Protein AF-0000000079818718 (afdb_homodimer)

Organism: NCBI:txid1608957

Solvent-accessible surface area (backbone atoms only — not comparable to full-atom values): 18107 Å² total; per-residue (Å²): 115,71,62,64,77,69,50,83,64,70,24,54,66,58,68,71,60,43,53,50,34,48,35,50,28,33,55,22,49,40,50,59,55,49,58,89,52,53,71,69,45,22,43,36,58,46,71,71,47,87,60,20,48,20,7,50,45,36,39,52,27,49,49,37,40,44,51,44,44,22,33,31,70,47,40,78,69,51,81,73,62,59,76,53,60,49,88,84,39,76,55,48,44,41,60,56,20,23,74,48,60,53,69,58,42,48,43,51,28,25,51,30,50,53,53,33,50,53,53,57,70,76,53,57,56,78,42,56,46,54,32,80,83,58,82,59,55,76,78,46,33,34,15,42,50,44,50,52,52,50,50,30,32,52,42,17,18,52,32,20,40,35,30,55,41,34,17,54,61,74,59,52,71,70,130,115,72,63,64,78,70,49,81,64,70,25,53,66,58,68,69,60,42,53,50,34,48,35,49,27,34,54,21,49,39,50,58,55,48,57,90,54,54,69,69,46,22,44,37,56,45,72,71,47,86,60,20,46,20,7,51,44,36,39,53,28,50,49,38,40,45,52,43,45,22,32,31,69,47,39,77,68,51,81,74,63,59,76,52,60,48,88,83,38,77,56,49,46,41,61,54,20,24,76,48,60,52,68,57,41,47,42,51,29,26,51,31,50,52,54,34,50,53,53,56,71,75,53,56,55,77,43,57,46,54,34,79,84,58,82,60,55,76,78,46,33,35,16,42,49,44,50,53,52,49,49,30,33,52,41,16,18,51,33,21,41,35,29,56,41,34,18,55,61,73,60,52,71,74,129

Secondary structure (DSSP, 8-state):
-PPPPP-PPPSS--HHHHHHHHHHHHHHHHHHHHTT--HHHHH---TT----HHHHHHHHHHHHIIIIIIIIS-PPPPTTGGG--TTT-TTHHHHHHTTS-HHHHHHHHHHHHHHHHHHHHHS-TT-B---TT--S-GGGSPBHHHHHHHHHHHHHHHHHHHHHHHHHHH-PPP-/-PPPPP-PPPSS--HHHHHHHHHHHHHHHHHHHHTT--HHHHH---TT----HHHHHHHHHHHHIIIIIIIIS-PPPPTTGGG--TTT-TTHHHHHHTTS-HHHHHHHHHHHHHHHHHHHHHS-TT-B---TT--S-GGGSPBHHHHHHHHHHHHHHHHHHHHHHHHHHH-PPP-

Nearest PDB structures (foldseek):
  8f5v-assembly1_B  TM=7.766E-01  e=3.585E-03  Mycobacterium tuberculosis
  5cog-assembly1_A  TM=7.259E-01  e=3.092E-03  Saccharomyces cerevisiae
  2qnl-assembly1_A-2  TM=7.009E-01  e=2.577E-02  Cytophaga hutchinsonii ATCC 33406
  2nsg-assembly1_A  TM=5.504E-01  e=6.909E-02  Corynebacterium glutamicum
  8qf6-assembly1_D  TM=6.535E-01  e=7.013E-01  Escherichia coli BL21(DE3)

Sequence (350 aa):
MGLAERVDPVGATDEKTMLVQYLDHQRATVAMKARGVDAAGTAATVGASTLTLGGLVKHLTLVEHSWFEHRFVNGPEREPWASVDWDADPDWEFRTGATEDIDELLADYAAACERSNAVIAAAKLDDRLAWPGWDEAERERPSLRWVILHMIEETARHAGHADLLREAVDGAVGEMGLAERVDPVGATDEKTMLVQYLDHQRATVAMKARGVDAAGTAATVGASTLTLGGLVKHLTLVEHSWFEHRFVNGPEREPWASVDWDADPDWEFRTGATEDIDELLADYAAACERSNAVIAAAKLDDRLAWPGWDEAERERPSLRWVILHMIEETARHAGHADLLREAVDGAVGE

Foldseek 3Di:
DFQDAQDDADPDDDDLSRLLNLLSNLLNLLLVLLPPADLCLQQDDDDPDRAGSQLLLQVLLQLLCCLQQCWQVNHDDDPPVNVDPCVVPVSVSRVVRSRDDSVVSRVSSNVSSVVSVVSSVVDDQQRFTDHPPPPDDRVPGHGNVRSSVVSSVSSNVSSVVSQVSSCVRPNDHGD/DFQDAQDDADPDDDDLSRLLNLLSNLLNLLLVLLPPADLCLQQDDDDPDRAGSQLLLQVLLQLLCCLQVCWQVNHDDDPPVNVDPCVVPVSVSRVVRSRDDSVVSRVSSRVSSVVSVVSSVVDDQQRFTDHPPPPDDRVPGHGNVRSSVVSSVVSNVSSVVSQVSSCVRPNDHHD

Radius of gyration: 19.89 Å; Cα contacts (8 Å, |Δi|>4): 595; chains: 2; bounding box: 55×47×46 Å

Structure (mmCIF, N/CA/C/O backbone):
data_AF-0000000079818718-model_v1
#
loop_
_entity.id
_entity.type
_entity.pdbx_description
1 polymer 'DinB family protein'
#
loop_
_atom_site.group_PDB
_atom_site.id
_atom_site.type_symbol
_atom_site.label_atom_id
_atom_site.label_alt_id
_atom_site.label_comp_id
_atom_site.label_asym_id
_atom_site.label_entity_id
_atom_site.label_seq_id
_atom_site.pdbx_PDB_ins_code
_atom_site.Cartn_x
_atom_site.Cartn_y
_atom_site.Cartn_z
_atom_site.occupancy
_atom_site.B_iso_or_equiv
_atom_site.auth_seq_id
_atom_site.auth_comp_id
_atom_site.auth_asym_id
_atom_site.auth_atom_id
_atom_site.pdbx_PDB_model_num
ATOM 1 N N . MET A 1 1 ? -20.844 9.188 -11.078 1 43.78 1 MET A N 1
ATOM 2 C CA . MET A 1 1 ? -19.562 9.812 -11.391 1 43.78 1 MET A CA 1
ATOM 3 C C . MET A 1 1 ? -18.406 8.906 -11 1 43.78 1 MET A C 1
ATOM 5 O O . MET A 1 1 ? -18.406 8.32 -9.914 1 43.78 1 MET A O 1
ATOM 9 N N . GLY A 1 2 ? -17.766 8.297 -11.922 1 56.66 2 GLY A N 1
ATOM 10 C CA . GLY A 1 2 ? -16.656 7.367 -11.719 1 56.66 2 GLY A CA 1
ATOM 11 C C . GLY A 1 2 ? -15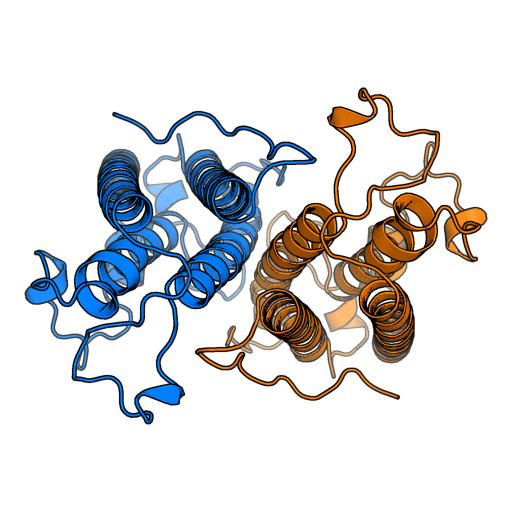.484 7.977 -10.992 1 56.66 2 GLY A C 1
ATOM 12 O O . GLY A 1 2 ? -15.5 9.164 -10.656 1 56.66 2 GLY A O 1
ATOM 13 N N . LEU A 1 3 ? -14.656 7.184 -10.273 1 70.44 3 LEU A N 1
ATOM 14 C CA . LEU A 1 3 ? -13.43 7.691 -9.664 1 70.44 3 LEU A CA 1
ATOM 15 C C . LEU A 1 3 ? -12.602 8.469 -10.68 1 70.44 3 LEU A C 1
ATOM 17 O O . LEU A 1 3 ? -12.555 8.109 -11.859 1 70.44 3 LEU A O 1
ATOM 21 N N . ALA A 1 4 ? -12.133 9.664 -10.289 1 62.31 4 ALA A N 1
ATOM 22 C CA . ALA A 1 4 ? -11.266 10.5 -11.109 1 62.31 4 ALA A CA 1
ATOM 23 C C . ALA A 1 4 ? -10.109 9.688 -11.695 1 62.31 4 ALA A C 1
ATOM 25 O O . ALA A 1 4 ? -9.766 8.625 -11.172 1 62.31 4 ALA A O 1
ATOM 26 N N . GLU A 1 5 ? -9.695 10.055 -12.867 1 75.44 5 GLU A N 1
ATOM 27 C CA . GLU A 1 5 ? -8.5 9.5 -13.5 1 75.44 5 GLU A CA 1
ATOM 28 C C . GLU A 1 5 ? -7.309 9.508 -12.539 1 75.44 5 GLU A C 1
ATOM 30 O O . GLU A 1 5 ? -7.223 10.367 -11.664 1 75.44 5 GLU A O 1
ATOM 35 N N . ARG A 1 6 ? -6.566 8.422 -12.664 1 84.12 6 ARG A N 1
ATOM 36 C CA . ARG A 1 6 ? -5.359 8.336 -11.844 1 84.12 6 ARG A CA 1
ATOM 37 C C . ARG A 1 6 ? -4.379 9.453 -12.188 1 84.12 6 ARG A C 1
ATOM 39 O O . ARG A 1 6 ? -3.977 9.594 -13.344 1 84.12 6 ARG A O 1
ATOM 46 N N . VAL A 1 7 ? -4.113 10.297 -11.242 1 82.56 7 VAL A N 1
ATOM 47 C CA . VAL A 1 7 ? -3.188 11.414 -11.367 1 82.56 7 VAL A CA 1
ATOM 48 C C . VAL A 1 7 ? -2.01 11.234 -10.414 1 82.56 7 VAL A C 1
ATOM 50 O O . VAL A 1 7 ? -2.201 10.922 -9.234 1 82.56 7 VAL A O 1
ATOM 53 N N . ASP A 1 8 ? -0.82 11.344 -10.984 1 88.81 8 ASP A N 1
ATOM 54 C CA . ASP A 1 8 ? 0.364 11.219 -10.141 1 88.81 8 ASP A CA 1
ATOM 55 C C . ASP A 1 8 ? 0.45 12.375 -9.141 1 88.81 8 ASP A C 1
ATOM 57 O O . ASP A 1 8 ? 0.182 13.523 -9.492 1 88.81 8 ASP A O 1
ATOM 61 N N . PRO A 1 9 ? 0.779 12.047 -7.879 1 91.25 9 PRO A N 1
ATOM 62 C CA . PRO A 1 9 ? 0.968 13.125 -6.914 1 91.25 9 PRO A CA 1
ATOM 63 C C . PRO A 1 9 ? 2.062 14.109 -7.328 1 91.25 9 PRO A C 1
ATOM 65 O O . PRO A 1 9 ? 3.078 13.695 -7.898 1 91.25 9 PRO A O 1
ATOM 68 N N . VAL A 1 10 ? 1.837 15.328 -7.012 1 88.25 10 VAL A N 1
ATOM 69 C CA . VAL A 1 10 ? 2.781 16.391 -7.324 1 88.25 10 VAL A CA 1
ATOM 70 C C . VAL A 1 10 ? 3.9 16.422 -6.285 1 88.25 10 VAL A C 1
ATOM 72 O O . VAL A 1 10 ? 3.646 16.25 -5.09 1 88.25 10 VAL A O 1
ATOM 75 N N . GLY A 1 11 ? 5.074 16.703 -6.676 1 89.25 11 GLY A N 1
ATOM 76 C CA . GLY A 1 11 ? 6.301 16.516 -5.914 1 89.25 11 GLY A CA 1
ATOM 77 C C . GLY A 1 11 ? 6.395 17.422 -4.699 1 89.25 11 GLY A C 1
ATOM 78 O O . GLY A 1 11 ? 7.145 17.125 -3.764 1 89.25 11 GLY A O 1
ATOM 79 N N . ALA A 1 12 ? 5.68 18.562 -4.809 1 87.5 12 ALA A N 1
ATOM 80 C CA . ALA A 1 12 ? 5.762 19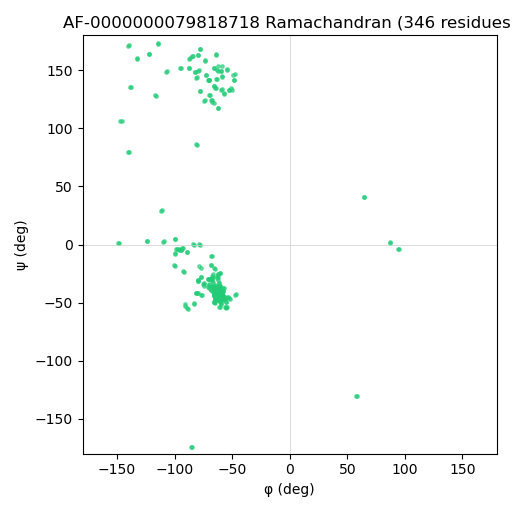.484 -3.672 1 87.5 12 ALA A CA 1
ATOM 81 C C . ALA A 1 12 ? 4.457 20.25 -3.484 1 87.5 12 ALA A C 1
ATOM 83 O O . ALA A 1 12 ? 4.07 21.047 -4.344 1 87.5 12 ALA A O 1
ATOM 84 N N . THR A 1 13 ? 3.68 19.938 -2.512 1 93.81 13 THR A N 1
ATOM 85 C CA . THR A 1 13 ? 2.477 20.625 -2.053 1 93.81 13 THR A CA 1
ATOM 86 C C . THR A 1 13 ? 2.41 20.641 -0.529 1 93.81 13 THR A C 1
ATOM 88 O O . THR A 1 13 ? 3.299 20.109 0.142 1 93.81 13 THR A O 1
ATOM 91 N N . ASP A 1 14 ? 1.476 21.375 -0.034 1 95.88 14 ASP A N 1
ATOM 92 C CA . ASP A 1 14 ? 1.292 21.312 1.413 1 95.88 14 ASP A CA 1
ATOM 93 C C . ASP A 1 14 ? 0.857 19.906 1.853 1 95.88 14 ASP A C 1
ATOM 95 O O . ASP A 1 14 ? 0.41 19.109 1.032 1 95.88 14 ASP A O 1
ATOM 99 N N . GLU A 1 15 ? 0.988 19.625 3.162 1 98 15 GLU A N 1
ATOM 100 C CA . GLU A 1 15 ? 0.788 18.281 3.693 1 98 15 GLU A CA 1
ATOM 101 C C . GLU A 1 15 ? -0.589 17.734 3.322 1 98 15 GLU A C 1
ATOM 103 O O . GLU A 1 15 ? -0.705 16.641 2.783 1 98 15 GLU A O 1
ATOM 108 N N . LYS A 1 16 ? -1.63 18.484 3.656 1 98.31 16 LYS A N 1
ATOM 109 C CA . LYS A 1 16 ? -2.984 17.984 3.451 1 98.31 16 LYS A CA 1
ATOM 110 C C . LYS A 1 16 ? -3.246 17.703 1.974 1 98.31 16 LYS A C 1
ATOM 112 O O . LYS A 1 16 ? -3.785 16.641 1.623 1 98.31 16 LYS A O 1
ATOM 117 N N . THR A 1 17 ? -2.867 18.562 1.149 1 98.06 17 THR A N 1
ATOM 118 C CA . THR A 1 17 ? -3.014 18.391 -0.291 1 98.06 17 THR A CA 1
ATOM 119 C C . THR A 1 17 ? -2.279 17.141 -0.758 1 98.06 17 THR A C 1
ATOM 121 O O . THR A 1 17 ? -2.824 16.344 -1.523 1 98.06 17 THR A O 1
ATOM 124 N N . MET A 1 18 ? -1.082 16.906 -0.323 1 97.94 18 MET A N 1
ATOM 125 C CA . MET A 1 18 ? -0.271 15.766 -0.73 1 97.94 18 MET A CA 1
ATOM 126 C C . MET A 1 18 ? -0.899 14.461 -0.26 1 97.94 18 MET A C 1
ATOM 128 O O . MET A 1 18 ? -0.954 13.484 -1.013 1 97.94 18 MET A O 1
ATOM 132 N N . LEU A 1 19 ? -1.345 14.445 0.989 1 98.75 19 LEU A N 1
ATOM 133 C CA . LEU A 1 19 ? -1.997 13.258 1.525 1 98.75 19 LEU A CA 1
ATOM 134 C C . LEU A 1 19 ? -3.201 12.867 0.676 1 98.75 19 LEU A C 1
ATOM 136 O O . LEU A 1 19 ? -3.369 11.695 0.331 1 98.75 19 LEU A O 1
ATOM 140 N N . VAL A 1 20 ?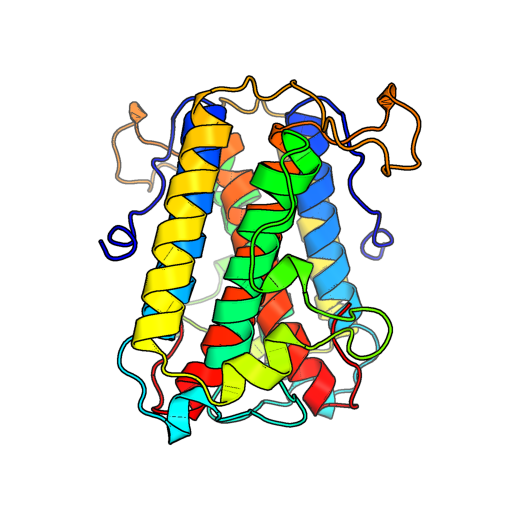 -3.984 13.844 0.351 1 98.44 20 VAL A N 1
ATOM 141 C CA . VAL A 1 20 ? -5.188 13.586 -0.432 1 98.44 20 VAL A CA 1
ATOM 142 C C . VAL A 1 20 ? -4.805 13.102 -1.83 1 98.44 20 VAL A C 1
ATOM 144 O O . VAL A 1 20 ? -5.43 12.195 -2.375 1 98.44 20 VAL A O 1
ATOM 147 N N . GLN A 1 21 ? -3.812 13.695 -2.43 1 97.81 21 GLN A N 1
ATOM 148 C CA . GLN A 1 21 ? -3.338 13.266 -3.74 1 97.81 21 GLN A CA 1
ATOM 149 C C . GLN A 1 21 ? -2.918 11.805 -3.721 1 97.81 21 GLN A C 1
ATOM 151 O O . GLN A 1 21 ? -3.26 11.039 -4.625 1 97.81 21 GLN A O 1
ATOM 156 N N . TYR A 1 22 ? -2.17 11.406 -2.74 1 98.44 22 TYR A N 1
ATOM 157 C CA . TYR A 1 22 ? -1.729 10.016 -2.633 1 98.44 22 TYR A CA 1
ATOM 158 C C . TYR A 1 22 ? -2.914 9.086 -2.418 1 98.44 22 TYR A C 1
ATOM 160 O O . TYR A 1 22 ? -2.969 7.996 -2.996 1 98.44 22 TYR A O 1
ATOM 168 N N . LEU A 1 23 ? -3.82 9.5 -1.54 1 98.69 23 LEU A N 1
ATOM 169 C CA . LEU A 1 23 ? -5.008 8.688 -1.296 1 98.69 23 LEU A CA 1
ATOM 170 C C . LEU A 1 23 ? -5.809 8.5 -2.578 1 98.69 23 LEU A C 1
ATOM 172 O O . LEU A 1 23 ? -6.152 7.371 -2.943 1 98.69 23 LEU A O 1
ATOM 176 N N . ASP A 1 24 ? -6.039 9.602 -3.287 1 98.12 24 ASP A N 1
ATOM 177 C CA . ASP A 1 24 ? -6.793 9.547 -4.535 1 98.12 24 ASP A CA 1
ATOM 178 C C . ASP A 1 24 ? -6.078 8.688 -5.574 1 98.12 24 ASP A C 1
ATOM 180 O O . ASP A 1 24 ? -6.723 7.977 -6.348 1 98.12 24 ASP A O 1
ATOM 184 N N . HIS A 1 25 ? -4.789 8.766 -5.578 1 97.88 25 HIS A N 1
ATOM 185 C CA . HIS A 1 25 ? -4.008 7.957 -6.508 1 97.88 25 HIS A CA 1
ATOM 186 C C . HIS A 1 25 ? -4.219 6.469 -6.262 1 97.88 25 HIS A C 1
ATOM 188 O O . HIS A 1 25 ? -4.398 5.695 -7.207 1 97.88 25 HIS A O 1
ATOM 194 N N . GLN A 1 26 ? -4.16 6.059 -5.02 1 98.38 26 GLN A N 1
ATOM 195 C CA . GLN A 1 26 ? -4.359 4.648 -4.699 1 98.38 26 GLN A CA 1
ATOM 196 C C . GLN A 1 26 ? -5.785 4.207 -5.02 1 98.38 26 GLN A C 1
ATOM 198 O O . GLN A 1 26 ? -5.996 3.109 -5.535 1 98.38 26 GLN A O 1
ATOM 203 N N . ARG A 1 27 ? -6.746 5.055 -4.68 1 98.69 27 ARG A N 1
ATOM 204 C CA . ARG A 1 27 ? -8.148 4.77 -4.984 1 98.69 27 ARG A CA 1
ATOM 205 C C . ARG A 1 27 ? -8.336 4.527 -6.48 1 98.69 27 ARG A C 1
ATOM 207 O O . ARG A 1 27 ? -8.977 3.549 -6.875 1 98.69 27 ARG A O 1
ATOM 214 N N . ALA A 1 28 ? -7.77 5.391 -7.254 1 98 28 ALA A N 1
ATOM 215 C CA . ALA A 1 28 ? -7.875 5.281 -8.703 1 98 28 ALA A CA 1
ATOM 216 C C . ALA A 1 28 ? -7.18 4.02 -9.211 1 98 28 ALA A C 1
ATOM 218 O O . ALA A 1 28 ? -7.629 3.402 -10.18 1 98 28 ALA A O 1
ATOM 219 N N . THR A 1 29 ? -6.082 3.668 -8.609 1 97.69 29 THR A N 1
ATOM 220 C CA . THR A 1 29 ? -5.344 2.471 -8.992 1 97.69 29 THR A CA 1
ATOM 221 C C . THR A 1 29 ? -6.199 1.222 -8.797 1 97.69 29 THR A C 1
ATOM 223 O O . THR A 1 29 ? -6.277 0.374 -9.688 1 97.69 29 THR A O 1
ATOM 226 N N . VAL A 1 30 ? -6.848 1.114 -7.688 1 98.19 30 VAL A N 1
ATOM 227 C CA . VAL A 1 30 ? -7.711 -0.03 -7.418 1 98.19 30 VAL A CA 1
ATOM 228 C C . VAL A 1 30 ? -8.836 -0.09 -8.453 1 98.19 30 VAL A C 1
ATOM 230 O O . VAL A 1 30 ? -9.117 -1.153 -9.008 1 98.19 30 VAL A O 1
ATOM 233 N N . ALA A 1 31 ? -9.438 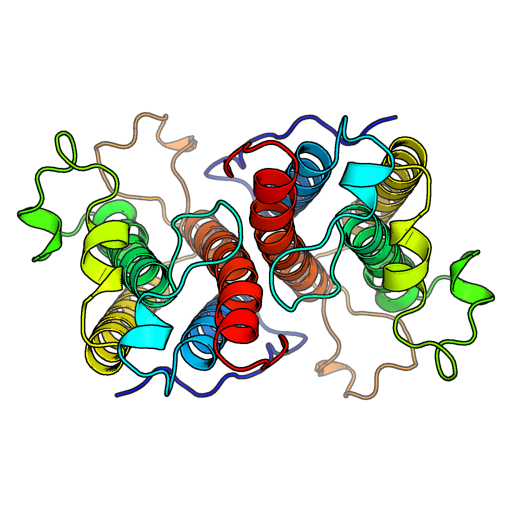1.062 -8.672 1 97.81 31 ALA A N 1
ATOM 234 C CA . ALA A 1 31 ? -10.531 1.119 -9.633 1 97.81 31 ALA A CA 1
ATOM 235 C C . ALA A 1 31 ? -10.07 0.667 -11.016 1 97.81 31 ALA A C 1
ATOM 237 O O . ALA A 1 31 ? -10.781 -0.072 -11.703 1 97.81 31 ALA A O 1
ATOM 238 N N . MET A 1 32 ? -8.914 1.115 -11.391 1 96.81 32 MET A N 1
ATOM 239 C CA . MET A 1 32 ? -8.344 0.756 -12.688 1 96.81 32 MET A CA 1
ATOM 240 C C . MET A 1 32 ? -8.172 -0.754 -12.805 1 96.81 32 MET A C 1
ATOM 242 O O . MET A 1 32 ? -8.461 -1.335 -13.852 1 96.81 32 MET A O 1
ATOM 246 N N . LYS A 1 33 ? -7.773 -1.399 -11.758 1 97.06 33 LYS A N 1
ATOM 247 C CA . LYS A 1 33 ? -7.531 -2.838 -11.773 1 97.06 33 LYS A CA 1
ATOM 248 C C . LYS A 1 33 ? -8.836 -3.619 -11.867 1 97.06 33 LYS A C 1
ATOM 250 O O . LYS A 1 33 ? -8.867 -4.719 -12.43 1 97.06 33 LYS A O 1
ATOM 255 N N . ALA A 1 34 ? -9.844 -3.08 -11.359 1 97.56 34 ALA A N 1
ATOM 256 C CA . ALA A 1 34 ? -11.109 -3.793 -11.273 1 97.56 34 ALA A CA 1
ATOM 257 C C . ALA A 1 34 ? -11.984 -3.508 -12.5 1 97.56 34 ALA A C 1
ATOM 259 O O . ALA A 1 34 ? -12.891 -4.277 -12.812 1 97.56 34 ALA A O 1
ATOM 260 N N . ARG A 1 35 ? -11.758 -2.406 -13.148 1 96.38 35 ARG A N 1
ATOM 261 C CA . ARG A 1 35 ? -12.625 -1.943 -14.234 1 96.38 35 ARG A CA 1
ATOM 262 C C . ARG A 1 35 ? -12.594 -2.908 -15.414 1 96.38 35 ARG A C 1
ATOM 264 O O . ARG A 1 35 ? -11.523 -3.4 -15.789 1 96.38 35 ARG A O 1
ATOM 271 N N . GLY A 1 36 ? -13.805 -3.227 -15.953 1 96.19 36 GLY A N 1
ATOM 272 C CA . GLY A 1 36 ? -13.914 -3.906 -17.234 1 96.19 36 GLY A CA 1
ATOM 273 C C . GLY A 1 36 ? -13.859 -5.418 -17.109 1 96.19 36 GLY A C 1
ATOM 274 O O . GLY A 1 36 ? -13.906 -6.129 -18.125 1 96.19 36 GLY A O 1
ATOM 275 N N . VAL A 1 37 ? -13.766 -5.961 -15.93 1 97.25 37 VAL A N 1
ATOM 276 C CA . VAL A 1 37 ? -13.781 -7.414 -15.789 1 97.25 37 VAL A CA 1
ATOM 277 C C . VAL A 1 37 ? -15.219 -7.918 -15.797 1 97.25 37 VAL A C 1
ATOM 279 O O . VAL A 1 37 ? -16.141 -7.207 -15.375 1 97.25 37 VAL A O 1
ATOM 282 N N . ASP A 1 38 ? -15.438 -9.156 -16.328 1 97.88 38 ASP A N 1
ATOM 283 C CA . ASP A 1 38 ? -16.766 -9.758 -16.328 1 97.88 38 ASP A CA 1
ATOM 284 C C . ASP A 1 38 ? -17.031 -10.492 -15.008 1 97.88 38 ASP A C 1
ATOM 286 O O . ASP A 1 38 ? -16.234 -10.398 -14.07 1 97.88 38 ASP A O 1
ATOM 290 N N . ALA A 1 39 ? -18.125 -11.156 -14.93 1 98.19 39 ALA A N 1
ATOM 291 C CA . ALA A 1 39 ? -18.531 -11.82 -13.695 1 98.19 39 ALA A CA 1
ATOM 292 C C . ALA A 1 39 ? -17.484 -12.852 -13.258 1 98.19 39 ALA A C 1
ATOM 294 O O . ALA A 1 39 ? -17.188 -12.977 -12.07 1 98.19 39 ALA A O 1
ATOM 295 N N . ALA A 1 40 ? -17 -13.633 -14.203 1 98.25 40 ALA A N 1
ATOM 296 C CA . ALA A 1 40 ? -15.984 -14.633 -13.898 1 98.25 40 ALA A CA 1
ATOM 297 C C . ALA A 1 40 ? -14.719 -13.977 -13.352 1 98.25 40 ALA A C 1
ATOM 299 O O . ALA A 1 40 ? -14.133 -14.453 -12.375 1 98.25 40 ALA A O 1
ATOM 300 N N . GLY A 1 41 ? -14.281 -12.875 -13.945 1 98.19 41 GLY A N 1
ATOM 301 C CA . GLY A 1 41 ? -13.117 -12.141 -13.477 1 98.19 41 GLY A CA 1
ATOM 302 C C . GLY A 1 41 ? -13.336 -11.484 -12.117 1 98.19 41 GLY A C 1
ATOM 303 O O . GLY A 1 41 ? -12.414 -11.422 -11.305 1 98.19 41 GLY A O 1
ATOM 304 N N . THR A 1 42 ? -14.539 -11.016 -11.883 1 98.5 42 THR A N 1
ATOM 305 C CA . THR A 1 42 ? -14.891 -10.406 -10.602 1 98.5 42 THR A CA 1
ATOM 306 C C . THR A 1 42 ? -14.719 -11.406 -9.461 1 98.5 42 THR A C 1
ATOM 308 O O . THR A 1 42 ? -14.25 -11.055 -8.383 1 98.5 42 THR A O 1
ATOM 311 N N . ALA A 1 43 ? -15 -12.633 -9.711 1 98.44 43 ALA A N 1
ATOM 312 C CA . ALA A 1 43 ? -15.047 -13.664 -8.688 1 98.44 43 ALA A CA 1
ATOM 313 C C . ALA A 1 43 ? -13.758 -14.484 -8.664 1 98.44 43 ALA A C 1
ATOM 315 O O . ALA A 1 43 ? -13.555 -15.312 -7.773 1 98.44 43 ALA A O 1
ATOM 316 N N . ALA A 1 44 ? -12.867 -14.281 -9.633 1 97.94 44 ALA A N 1
ATOM 317 C CA . ALA A 1 44 ? -11.672 -15.102 -9.781 1 97.94 44 ALA A CA 1
ATOM 318 C C . ALA A 1 44 ? -10.75 -14.953 -8.57 1 97.94 44 ALA A C 1
ATOM 320 O O . ALA A 1 44 ? -10.602 -13.852 -8.031 1 97.94 44 ALA A O 1
ATOM 321 N N . THR A 1 45 ? -10.094 -16.031 -8.125 1 97.75 45 THR A N 1
ATOM 322 C CA . THR A 1 45 ? -9.07 -16.047 -7.086 1 97.75 45 THR A CA 1
ATOM 323 C C . THR A 1 45 ? -7.715 -16.453 -7.664 1 97.75 45 THR A C 1
ATOM 325 O O . THR A 1 45 ? -7.617 -16.812 -8.836 1 97.75 45 THR A O 1
ATOM 328 N N . VAL A 1 46 ? -6.723 -16.359 -6.859 1 96.69 46 VAL A N 1
ATOM 329 C CA . VAL A 1 46 ? -5.387 -16.75 -7.297 1 96.69 46 VAL A CA 1
ATOM 330 C C . VAL A 1 46 ? -4.691 -17.531 -6.184 1 96.69 46 VAL A C 1
ATOM 332 O O . VAL A 1 46 ? -4.742 -17.141 -5.016 1 96.69 46 VAL A O 1
ATOM 335 N N . GLY A 1 47 ? -4.062 -18.594 -6.551 1 94.38 47 GLY A N 1
ATOM 336 C CA . GLY A 1 47 ? -3.385 -19.422 -5.57 1 94.38 47 GLY A CA 1
ATOM 337 C C . GLY A 1 47 ? -4.309 -19.938 -4.484 1 94.38 47 GLY A C 1
ATOM 338 O O . GLY A 1 47 ? -5.367 -20.5 -4.781 1 94.38 47 GLY A O 1
ATOM 339 N N . ALA A 1 48 ? -3.832 -19.734 -3.26 1 94.5 48 ALA A N 1
ATOM 340 C CA . ALA A 1 48 ? -4.574 -20.25 -2.113 1 94.5 48 ALA A CA 1
ATOM 341 C C . ALA A 1 48 ? -5.52 -19.188 -1.549 1 94.5 48 ALA A C 1
ATOM 343 O O . ALA A 1 48 ? -6.266 -19.469 -0.603 1 94.5 48 ALA A O 1
ATOM 344 N N . SER A 1 49 ? -5.473 -18.047 -2.115 1 95.75 49 SER A N 1
ATOM 345 C CA . SER A 1 49 ? -6.207 -16.922 -1.539 1 95.75 49 SER A CA 1
ATOM 346 C C . SER A 1 49 ? -7.688 -17 -1.899 1 95.75 49 SER A C 1
ATOM 348 O O . SER A 1 49 ? -8.047 -17.391 -3.008 1 95.75 49 SER A O 1
ATOM 350 N N . THR A 1 50 ? -8.516 -16.469 -1.003 1 97.06 50 THR A N 1
ATOM 351 C CA . THR A 1 50 ? -9.945 -16.359 -1.253 1 97.06 50 THR A CA 1
ATOM 352 C C . THR A 1 50 ? -10.32 -14.953 -1.701 1 97.06 50 THR A C 1
ATOM 354 O O . THR A 1 50 ? -11.5 -14.664 -1.947 1 97.06 50 THR A O 1
ATOM 357 N N . LEU A 1 51 ? -9.352 -14.125 -1.875 1 98 51 LEU A N 1
ATOM 358 C CA . LEU A 1 51 ? -9.625 -12.75 -2.279 1 98 51 LEU A CA 1
ATOM 359 C C . LEU A 1 51 ? -10.055 -12.688 -3.74 1 98 51 LEU A C 1
ATOM 361 O O . LEU A 1 51 ? -9.562 -13.453 -4.57 1 98 51 LEU A O 1
ATOM 365 N N . THR A 1 52 ? -10.953 -11.758 -4.031 1 98.75 52 THR A N 1
ATOM 366 C CA . THR A 1 52 ? -11.406 -11.453 -5.383 1 98.75 52 THR A CA 1
ATOM 367 C C . THR A 1 52 ? -11.406 -9.945 -5.629 1 98.75 52 THR A C 1
ATOM 369 O O . THR A 1 52 ? -11.375 -9.156 -4.68 1 98.75 52 THR A O 1
ATOM 372 N N . LEU A 1 53 ? -11.398 -9.594 -6.902 1 98.75 53 LEU A N 1
ATOM 373 C CA . LEU A 1 53 ? -11.469 -8.172 -7.219 1 98.75 53 LEU A CA 1
ATOM 374 C C . LEU A 1 53 ? -12.75 -7.555 -6.672 1 98.75 53 LEU A C 1
ATOM 376 O O . LEU A 1 53 ? -12.727 -6.461 -6.102 1 98.75 53 LEU A O 1
ATOM 380 N N . GLY A 1 54 ? -13.859 -8.273 -6.852 1 98.88 54 GLY A N 1
ATOM 381 C CA . GLY A 1 54 ? -15.117 -7.766 -6.332 1 98.88 54 GLY A CA 1
ATOM 382 C C . GLY A 1 54 ? -15.109 -7.574 -4.824 1 98.88 54 GLY A C 1
ATOM 383 O O . GLY A 1 54 ? -15.531 -6.535 -4.32 1 98.88 54 GLY A O 1
ATOM 384 N N . GLY A 1 55 ? -14.625 -8.594 -4.102 1 98.88 55 GLY A N 1
ATOM 385 C CA . GLY A 1 55 ? -14.508 -8.5 -2.654 1 98.88 55 GLY A CA 1
ATOM 386 C C . GLY A 1 55 ? -13.625 -7.352 -2.197 1 98.88 55 GLY A C 1
ATOM 387 O O . GLY A 1 55 ? -13.938 -6.672 -1.218 1 98.88 55 GLY A O 1
ATOM 388 N N . LEU A 1 56 ? -12.531 -7.109 -2.879 1 98.81 56 LEU A N 1
ATOM 389 C CA . LEU A 1 56 ? -11.594 -6.047 -2.521 1 98.81 56 LEU A CA 1
ATOM 390 C C . LEU A 1 56 ? -12.258 -4.68 -2.666 1 98.81 56 LEU A C 1
ATOM 392 O O . LEU A 1 56 ? -12.125 -3.826 -1.783 1 98.81 56 LEU A O 1
ATOM 396 N N . VAL A 1 57 ? -12.938 -4.461 -3.795 1 98.88 57 VAL A N 1
ATOM 397 C CA . VAL A 1 57 ? -13.578 -3.17 -4.027 1 98.88 57 VAL A CA 1
ATOM 398 C C . VAL A 1 57 ? -14.641 -2.918 -2.961 1 98.88 57 VAL A C 1
ATOM 400 O O . VAL A 1 57 ? -14.727 -1.817 -2.408 1 98.88 57 VAL A O 1
ATOM 403 N N . LYS A 1 58 ? -15.422 -3.908 -2.658 1 98.94 58 LYS A N 1
ATOM 404 C CA . LYS A 1 58 ? -16.469 -3.74 -1.649 1 98.94 58 LYS A CA 1
ATOM 405 C C . LYS A 1 58 ? -15.859 -3.486 -0.271 1 98.94 58 LYS A C 1
ATOM 407 O O . LYS A 1 58 ? -16.359 -2.658 0.491 1 98.94 58 LYS A O 1
ATOM 412 N N . HIS A 1 59 ? -14.805 -4.176 0.042 1 98.88 59 HIS A N 1
ATOM 413 C CA . HIS A 1 59 ? -14.102 -3.959 1.3 1 98.88 59 HIS A CA 1
ATOM 414 C C . HIS A 1 59 ? -13.602 -2.521 1.41 1 98.88 59 HIS A C 1
ATOM 416 O O . HIS A 1 59 ? -13.766 -1.883 2.453 1 98.88 59 HIS A O 1
ATOM 422 N N . LEU A 1 60 ? -13.008 -2.064 0.365 1 98.88 60 LEU A N 1
ATOM 423 C CA . LEU A 1 60 ? -12.469 -0.71 0.387 1 98.88 60 LEU A CA 1
ATOM 424 C C . LEU A 1 60 ? -13.594 0.32 0.471 1 98.88 60 LEU A C 1
ATOM 426 O O . LEU A 1 60 ? -13.414 1.384 1.071 1 98.88 60 LEU A O 1
ATOM 430 N N . THR A 1 61 ? -14.781 0.021 -0.129 1 98.88 61 THR A N 1
ATOM 431 C CA . THR A 1 61 ? -15.953 0.867 0.05 1 98.88 61 THR A CA 1
ATOM 432 C C . THR A 1 61 ? -16.359 0.934 1.521 1 98.88 61 THR A C 1
ATOM 434 O O . THR A 1 61 ? -16.609 2.018 2.055 1 98.88 61 THR A O 1
ATOM 437 N N . LEU A 1 62 ? -16.359 -0.233 2.133 1 98.88 62 LEU A N 1
ATOM 438 C CA . LEU A 1 62 ? -16.703 -0.328 3.549 1 98.88 62 LEU A CA 1
ATOM 439 C C . LEU A 1 62 ? -15.727 0.485 4.395 1 98.88 62 LEU A C 1
ATOM 441 O O . LEU A 1 62 ? -16.141 1.239 5.277 1 98.88 62 LEU A O 1
ATOM 445 N N . VAL A 1 63 ? -14.438 0.383 4.137 1 98.62 63 VAL A N 1
ATOM 446 C CA . VAL A 1 63 ? -13.484 0.993 5.055 1 98.62 63 VAL A CA 1
ATOM 447 C C . VAL A 1 63 ? -13.438 2.502 4.828 1 98.62 63 VAL A C 1
ATOM 449 O O . VAL A 1 63 ? -13.141 3.266 5.75 1 98.62 63 VAL A O 1
ATOM 452 N N . GLU A 1 64 ? -13.742 2.977 3.594 1 98.75 64 GLU A N 1
ATOM 453 C CA . GLU A 1 64 ? -13.977 4.41 3.426 1 98.75 64 GLU A CA 1
ATOM 454 C C . GLU A 1 64 ? -15.055 4.91 4.375 1 98.75 64 GLU A C 1
ATOM 456 O O . GLU A 1 64 ? -14.836 5.852 5.137 1 98.75 64 GLU A O 1
ATOM 461 N N . HIS A 1 65 ? -16.172 4.258 4.316 1 98.75 65 HIS A N 1
ATOM 462 C CA . HIS A 1 65 ? -17.297 4.629 5.168 1 98.75 65 HIS A CA 1
ATOM 463 C C . HIS A 1 65 ? -16.938 4.508 6.645 1 98.75 65 HIS A C 1
ATOM 465 O O . HIS A 1 65 ? -17.172 5.434 7.426 1 98.75 65 HIS A O 1
ATOM 471 N N . SER A 1 66 ? -16.375 3.43 6.988 1 98.5 66 SER A N 1
ATOM 472 C CA . SER A 1 66 ? -16.094 3.115 8.383 1 98.5 66 SER A CA 1
ATOM 473 C C . SER A 1 66 ? -15.148 4.133 9 1 98.5 66 SER A C 1
ATOM 475 O O . SER A 1 66 ? -15.438 4.703 10.055 1 98.5 66 SER A O 1
ATOM 477 N N . TRP A 1 67 ? -14.062 4.461 8.352 1 98.56 67 TRP A N 1
ATOM 478 C CA . TRP A 1 67 ? -13 5.258 8.961 1 98.56 67 TRP A CA 1
ATOM 479 C C . TRP A 1 67 ? -13.344 6.742 8.922 1 98.56 67 TRP A C 1
ATOM 481 O O . TRP A 1 67 ? -13.102 7.469 9.891 1 98.56 67 TRP A O 1
ATOM 491 N N . PHE A 1 68 ? -13.898 7.262 7.793 1 98.75 68 PHE A N 1
ATOM 492 C CA . PHE A 1 68 ? -14.109 8.695 7.664 1 98.75 68 PHE A CA 1
ATOM 493 C C . PHE A 1 68 ? -15.492 9.094 8.156 1 98.75 68 PHE A C 1
ATOM 495 O O . PHE A 1 68 ? -15.625 9.891 9.086 1 98.75 68 PHE A O 1
ATOM 502 N N . GLU A 1 69 ? -16.516 8.43 7.668 1 97.94 69 GLU A N 1
ATOM 503 C CA . GLU A 1 69 ? -17.891 8.844 7.984 1 97.94 69 GLU A CA 1
ATOM 504 C C . GLU A 1 69 ? -18.312 8.336 9.359 1 97.94 69 GLU A C 1
ATOM 506 O O . GLU A 1 69 ? -18.922 9.062 10.133 1 97.94 69 GLU A O 1
ATOM 511 N N . HIS A 1 70 ? -17.953 7.129 9.641 1 97.75 70 HIS A N 1
ATOM 512 C CA . HIS A 1 70 ? -18.469 6.531 10.867 1 97.75 70 HIS A CA 1
ATOM 513 C C . HIS A 1 70 ? -17.562 6.82 12.055 1 97.75 70 HIS A C 1
ATOM 515 O O . HIS A 1 70 ? -18 7.402 13.047 1 97.75 70 HIS A O 1
ATOM 521 N N . ARG A 1 71 ? -16.344 6.516 11.992 1 96.88 71 ARG A N 1
ATOM 522 C CA . ARG A 1 71 ? -15.453 6.602 13.148 1 96.88 71 ARG A CA 1
ATOM 523 C C . ARG A 1 71 ? -14.922 8.023 13.336 1 96.88 71 ARG A C 1
ATOM 525 O O . ARG A 1 71 ? -15.047 8.594 14.414 1 96.88 71 ARG A O 1
ATOM 532 N N . PHE A 1 72 ? -14.367 8.656 12.297 1 98.19 72 PHE A N 1
ATOM 533 C CA . PHE A 1 72 ? -13.727 9.953 12.477 1 98.19 72 PHE A CA 1
ATOM 534 C C . PHE A 1 72 ? -14.742 11.008 12.875 1 98.19 72 PHE A C 1
ATOM 536 O O . PHE A 1 72 ? -14.555 11.719 13.867 1 98.19 72 PHE A O 1
ATOM 543 N N . VAL A 1 73 ? -15.867 11.109 12.141 1 97.56 73 VAL A N 1
ATOM 544 C CA . VAL A 1 73 ? -16.781 12.211 12.438 1 97.56 73 VAL A CA 1
ATOM 545 C C . VAL A 1 73 ? -17.922 11.703 13.32 1 97.56 73 VAL A C 1
ATOM 547 O O . VAL A 1 73 ? -18.797 12.477 13.711 1 97.56 73 VAL A O 1
ATOM 550 N N . ASN A 1 74 ? -17.938 10.352 13.594 1 97.31 74 ASN A N 1
ATOM 551 C CA . ASN A 1 74 ? -18.953 9.719 14.414 1 97.31 74 ASN A CA 1
ATOM 552 C C . ASN A 1 74 ? -20.328 9.812 13.773 1 97.31 74 ASN A C 1
ATOM 554 O O . ASN A 1 74 ? -21.312 10.18 14.43 1 97.31 74 ASN A O 1
ATOM 558 N N . GLY A 1 75 ? -20.359 9.617 12.5 1 97.38 75 GLY A N 1
ATOM 559 C CA . GLY A 1 75 ? -21.625 9.57 11.789 1 97.38 75 GLY A CA 1
ATOM 560 C C . GLY A 1 75 ? -22.344 8.234 11.914 1 97.38 75 GLY A C 1
ATOM 561 O O . GLY A 1 75 ? -21.734 7.25 12.367 1 97.38 75 GLY A O 1
ATOM 562 N N . PRO A 1 76 ? -23.609 8.195 11.609 1 96.44 76 PRO A N 1
ATOM 563 C CA . PRO A 1 76 ? -24.328 6.918 11.648 1 96.44 76 PRO A CA 1
ATOM 564 C C . PRO A 1 76 ? -23.766 5.902 10.648 1 96.44 76 PRO A C 1
ATOM 566 O O . PRO A 1 76 ? -23.25 6.285 9.602 1 96.44 76 PRO A O 1
ATOM 569 N N . GLU A 1 77 ? -23.875 4.676 10.992 1 96.31 77 GLU A N 1
ATOM 570 C CA . GLU A 1 77 ? -23.531 3.621 10.039 1 96.31 77 GLU A CA 1
ATOM 571 C C . GLU A 1 77 ? -24.562 3.555 8.914 1 96.31 77 GLU A C 1
ATOM 573 O O . GLU A 1 77 ? -25.766 3.443 9.164 1 96.31 77 GLU A O 1
ATOM 578 N N . ARG A 1 78 ? -24.156 3.576 7.734 1 96.19 78 ARG A N 1
ATOM 579 C CA . ARG A 1 78 ? -25.031 3.541 6.566 1 96.19 78 ARG A CA 1
ATOM 580 C C . ARG A 1 78 ? -25.344 2.105 6.156 1 96.19 78 ARG A C 1
ATOM 582 O O . ARG A 1 78 ? -24.578 1.188 6.465 1 96.19 78 ARG A O 1
ATOM 589 N N . GLU A 1 79 ? -26.516 2.031 5.555 1 97.12 79 GLU A N 1
ATOM 590 C CA . GLU A 1 79 ? -26.781 0.766 4.871 1 97.12 79 GLU A CA 1
ATOM 591 C C . GLU A 1 79 ? -25.828 0.573 3.688 1 97.12 79 GLU A C 1
ATOM 593 O O . GLU A 1 79 ? -25.422 1.546 3.055 1 97.12 79 GLU A O 1
ATOM 598 N N . PRO A 1 80 ? -25.469 -0.671 3.258 1 97.62 80 PRO A N 1
ATOM 599 C CA . PRO A 1 80 ? -25.938 -1.938 3.824 1 97.62 80 PRO A CA 1
ATOM 600 C C . PRO A 1 80 ? -25.156 -2.363 5.059 1 97.62 80 PRO A C 1
ATOM 602 O O . PRO A 1 80 ? -25.453 -3.4 5.656 1 97.62 80 PRO A O 1
ATOM 605 N N . TRP A 1 81 ? -24.141 -1.558 5.477 1 98.25 81 TRP A N 1
ATOM 606 C CA . TRP A 1 81 ? -23.219 -1.979 6.516 1 98.25 81 TRP A CA 1
ATOM 607 C C . TRP A 1 81 ? -23.922 -2.121 7.859 1 98.25 81 TRP A C 1
ATOM 609 O O . TRP A 1 81 ? -23.656 -3.057 8.617 1 98.25 81 TRP A O 1
ATOM 619 N N . ALA A 1 82 ? -24.844 -1.246 8.141 1 97.5 82 ALA A N 1
ATOM 620 C CA . ALA A 1 82 ? -25.547 -1.166 9.422 1 97.5 82 ALA A CA 1
ATOM 621 C C . ALA A 1 82 ? -26.344 -2.436 9.688 1 97.5 82 ALA A C 1
ATOM 623 O O . ALA A 1 82 ? -26.547 -2.816 10.844 1 97.5 82 ALA A O 1
ATOM 624 N N . SER A 1 83 ? -26.75 -3.086 8.664 1 98.12 83 SER A N 1
ATOM 625 C CA . SER A 1 83 ? -27.656 -4.23 8.805 1 98.12 83 SER A CA 1
ATOM 626 C C . SER A 1 83 ? -26.875 -5.543 8.805 1 98.12 83 SER A C 1
ATOM 628 O O . SER A 1 83 ? -27.469 -6.617 8.953 1 98.12 83 SER A O 1
ATOM 630 N N . VAL A 1 84 ? -25.578 -5.523 8.602 1 98.19 84 VAL A N 1
ATOM 631 C CA . VAL A 1 84 ? -24.766 -6.73 8.562 1 98.19 84 VAL A CA 1
ATOM 632 C C . VAL A 1 84 ? -24.516 -7.23 9.984 1 98.19 84 VAL A C 1
ATOM 634 O O . VAL A 1 84 ? -24.203 -6.445 10.883 1 98.19 84 VAL A O 1
ATOM 637 N N . ASP A 1 85 ? -24.703 -8.523 10.258 1 98.19 85 ASP A N 1
ATOM 638 C CA . ASP A 1 85 ? -24.25 -9.164 11.492 1 98.19 85 ASP A CA 1
ATOM 639 C C . ASP A 1 85 ? -22.766 -9.508 11.422 1 98.19 85 ASP A C 1
ATOM 641 O O . ASP A 1 85 ? -22.406 -10.648 11.133 1 98.19 85 ASP A O 1
ATOM 645 N N . TRP A 1 86 ? -21.938 -8.633 11.742 1 96.94 86 TRP A N 1
ATOM 646 C CA . TRP A 1 86 ? -20.484 -8.734 11.562 1 96.94 86 TRP A CA 1
ATOM 647 C C . TRP A 1 86 ? -19.906 -9.812 12.469 1 96.94 86 TRP A C 1
ATOM 649 O O . TRP A 1 86 ? -18.844 -10.375 12.164 1 96.94 86 TRP A O 1
ATOM 659 N N . ASP A 1 87 ? -20.516 -10.086 13.609 1 97.19 87 ASP A N 1
ATOM 660 C CA . ASP A 1 87 ? -20.062 -11.164 14.469 1 97.19 87 ASP A CA 1
ATOM 661 C C . ASP A 1 87 ? -20.234 -12.523 13.789 1 97.19 87 ASP A C 1
ATOM 663 O O . ASP A 1 87 ? -19.359 -13.391 13.883 1 97.19 87 ASP A O 1
ATOM 667 N N . ALA A 1 88 ? -21.328 -12.633 13.117 1 97.69 88 ALA A N 1
ATOM 668 C CA . ALA A 1 88 ? -21.656 -13.898 12.453 1 97.69 88 ALA A CA 1
ATOM 669 C C . ALA A 1 88 ? -20.891 -14.031 11.141 1 97.69 88 ALA A C 1
ATOM 671 O O . ALA A 1 88 ? -20.562 -15.148 10.711 1 97.69 88 ALA A O 1
ATOM 672 N N . ASP A 1 89 ? -20.625 -12.945 10.508 1 97.31 89 ASP A N 1
ATOM 673 C CA . ASP A 1 89 ? -19.969 -12.953 9.203 1 97.31 89 ASP A CA 1
ATOM 674 C C . ASP A 1 89 ? -18.953 -11.82 9.102 1 97.31 89 ASP A C 1
ATOM 676 O O . ASP A 1 89 ? -19.156 -10.844 8.375 1 97.31 89 ASP A O 1
ATOM 680 N N . PRO A 1 90 ? -17.766 -12.008 9.688 1 96.81 90 PRO A N 1
ATOM 681 C CA . PRO A 1 90 ? -16.781 -10.922 9.742 1 96.81 90 PRO A CA 1
ATOM 682 C C . PRO A 1 90 ? -16.219 -10.562 8.375 1 96.81 90 PRO A C 1
ATOM 684 O O . PRO A 1 90 ? -15.664 -9.477 8.195 1 96.81 90 PRO A O 1
ATOM 687 N N . ASP A 1 91 ? -16.375 -11.453 7.379 1 97 91 ASP A N 1
ATOM 688 C CA . ASP A 1 91 ? -15.844 -11.203 6.043 1 97 91 ASP A CA 1
ATOM 689 C C . ASP A 1 91 ? -16.984 -10.984 5.039 1 97 91 ASP A C 1
ATOM 691 O O . ASP A 1 91 ? -16.844 -11.297 3.857 1 97 91 ASP A O 1
ATOM 695 N N . TRP A 1 92 ? -18.094 -10.477 5.52 1 98.5 92 TRP A N 1
ATOM 696 C CA . TRP A 1 92 ? -19.312 -10.352 4.738 1 98.5 92 TRP A CA 1
ATOM 697 C C . TRP A 1 92 ? -19.062 -9.602 3.438 1 98.5 92 TRP A C 1
ATOM 699 O O . TRP A 1 92 ? -19.5 -10.031 2.367 1 98.5 92 TRP A O 1
ATOM 709 N N . GLU A 1 93 ? -18.359 -8.516 3.471 1 98.5 93 GLU A N 1
ATOM 710 C CA . GLU A 1 93 ? -18.156 -7.68 2.291 1 98.5 93 GLU A CA 1
ATOM 711 C C . GLU A 1 93 ? -17.25 -8.359 1.275 1 98.5 93 GLU A C 1
ATOM 713 O O . GLU A 1 93 ? -17.438 -8.203 0.066 1 98.5 93 GLU A O 1
ATOM 718 N N . PHE A 1 94 ? -16.234 -9.07 1.765 1 98.5 94 PHE A N 1
ATOM 719 C CA . PHE A 1 94 ? -15.375 -9.828 0.852 1 98.5 94 PHE A CA 1
ATOM 720 C C . PHE A 1 94 ? -16.172 -10.914 0.142 1 98.5 94 PHE A C 1
ATOM 722 O O . PHE A 1 94 ? -16.062 -11.07 -1.076 1 98.5 94 PHE A O 1
ATOM 729 N N . ARG A 1 95 ? -16.953 -11.617 0.906 1 98.06 95 ARG A N 1
ATOM 730 C CA . ARG A 1 95 ? -17.719 -12.742 0.374 1 98.06 95 ARG A CA 1
ATOM 731 C C . ARG A 1 95 ? -18.75 -12.273 -0.633 1 98.06 95 ARG A C 1
ATOM 733 O O . ARG A 1 95 ? -18.828 -12.797 -1.747 1 98.06 95 ARG A O 1
ATOM 740 N N . THR A 1 96 ? -19.531 -11.305 -0.297 1 98.56 96 THR A N 1
ATOM 741 C CA . THR A 1 96 ? -20.641 -10.883 -1.148 1 98.56 96 THR A CA 1
ATOM 742 C C . THR A 1 96 ? -20.125 -10.109 -2.359 1 98.56 96 THR A C 1
ATOM 744 O O . THR A 1 96 ? -20.703 -10.195 -3.445 1 98.56 96 THR A O 1
ATOM 747 N N . GLY A 1 97 ? -19.047 -9.359 -2.189 1 98.75 97 GLY A N 1
ATOM 748 C CA . GLY A 1 97 ? -18.484 -8.609 -3.297 1 98.75 97 GLY A CA 1
ATOM 749 C C . GLY A 1 97 ? -18.047 -9.484 -4.453 1 98.75 97 GLY A C 1
ATOM 750 O O . GLY A 1 97 ? -18.016 -9.047 -5.602 1 98.75 97 GLY A O 1
ATOM 751 N N . ALA A 1 98 ? -17.75 -10.719 -4.164 1 98.31 98 ALA A N 1
ATOM 752 C CA . ALA A 1 98 ? -17.203 -11.648 -5.152 1 98.31 98 ALA A CA 1
ATOM 753 C C . ALA A 1 98 ? -18.234 -11.93 -6.254 1 98.31 98 ALA A C 1
ATOM 755 O O . ALA A 1 98 ? -17.859 -12.336 -7.359 1 98.31 98 ALA A O 1
ATOM 756 N N . THR A 1 99 ? -19.516 -11.688 -5.992 1 98 99 THR A N 1
ATOM 757 C CA . THR A 1 99 ? -20.516 -12.094 -6.961 1 98 99 THR A CA 1
ATOM 758 C C . THR A 1 99 ? -21.375 -10.898 -7.379 1 98 99 THR A C 1
ATOM 760 O O . THR A 1 99 ? -22.359 -11.062 -8.102 1 98 99 THR A O 1
ATOM 763 N N . GLU A 1 100 ? -21.109 -9.766 -6.918 1 98.5 100 GLU A N 1
ATOM 764 C CA . GLU A 1 100 ? -21.844 -8.562 -7.289 1 98.5 100 GLU A CA 1
ATOM 765 C C . GLU A 1 100 ? -21.297 -7.965 -8.586 1 98.5 100 GLU A C 1
ATOM 767 O O . GLU A 1 100 ? -20.219 -8.336 -9.047 1 98.5 100 GLU A O 1
ATOM 772 N N . ASP A 1 101 ? -22.125 -7.098 -9.195 1 98.25 101 ASP A N 1
ATOM 773 C CA . ASP A 1 101 ? -21.719 -6.441 -10.438 1 98.25 101 ASP A CA 1
ATOM 774 C C . ASP A 1 101 ? -20.578 -5.465 -10.195 1 98.25 101 ASP A C 1
ATOM 776 O O . ASP A 1 101 ? -20.688 -4.551 -9.375 1 98.25 101 ASP A O 1
ATOM 780 N N . ILE A 1 102 ? -19.5 -5.664 -10.914 1 98.38 102 ILE A N 1
ATOM 781 C CA . ILE A 1 102 ? -18.281 -4.922 -10.656 1 98.38 102 ILE A CA 1
ATOM 782 C C . ILE A 1 102 ? -18.5 -3.436 -10.938 1 98.38 102 ILE A C 1
ATOM 784 O O . ILE A 1 102 ? -17.938 -2.576 -10.258 1 98.38 102 ILE A O 1
ATOM 788 N N . ASP A 1 103 ? -19.312 -3.074 -11.93 1 97.88 103 ASP A N 1
ATOM 789 C CA . ASP A 1 103 ? -19.578 -1.67 -12.227 1 97.88 103 ASP A CA 1
ATOM 790 C C . ASP A 1 103 ? -20.359 -1.006 -11.102 1 97.88 103 ASP A C 1
ATOM 792 O O . ASP A 1 103 ? -20.125 0.16 -10.781 1 97.88 103 ASP A O 1
ATOM 796 N N . GLU A 1 104 ? -21.266 -1.72 -10.547 1 98.31 104 GLU A N 1
ATOM 797 C CA . GLU A 1 104 ? -22.016 -1.212 -9.398 1 98.31 104 GLU A CA 1
ATOM 798 C C . GLU A 1 104 ? -21.109 -1.033 -8.188 1 98.31 104 GLU A C 1
ATOM 800 O O . GLU A 1 104 ? -21.203 -0.036 -7.473 1 98.31 104 GLU A O 1
ATOM 805 N N . LEU A 1 105 ? -20.266 -2.023 -7.977 1 98.69 105 LEU A N 1
ATOM 806 C CA . LEU A 1 105 ? -19.297 -1.933 -6.883 1 98.69 105 LEU A CA 1
ATOM 807 C C . LEU A 1 105 ? -18.422 -0.698 -7.039 1 98.69 105 LEU A C 1
ATOM 809 O O . LEU A 1 105 ? -18.188 0.031 -6.07 1 98.69 105 LEU A O 1
ATOM 813 N N . LEU A 1 106 ? -17.984 -0.471 -8.227 1 98.69 106 LEU A N 1
ATOM 814 C CA . LEU A 1 106 ? -17.094 0.659 -8.492 1 98.69 106 LEU A CA 1
ATOM 815 C C . LEU A 1 106 ? -17.844 1.98 -8.328 1 98.69 106 LEU A C 1
ATOM 817 O O . LEU A 1 106 ? -17.266 2.969 -7.871 1 98.69 106 LEU A O 1
ATOM 821 N N . ALA A 1 107 ? -19.062 2.016 -8.703 1 98.44 107 ALA A N 1
ATOM 822 C CA . ALA A 1 107 ? -19.875 3.213 -8.5 1 98.44 107 ALA A CA 1
ATOM 823 C C . ALA A 1 107 ? -20.047 3.508 -7.008 1 98.44 107 ALA A C 1
ATOM 825 O O . ALA A 1 107 ? -19.938 4.66 -6.582 1 98.44 107 ALA A O 1
ATOM 826 N N . ASP A 1 108 ? -20.328 2.471 -6.246 1 98.5 108 ASP A N 1
ATOM 827 C CA . ASP A 1 108 ? -20.453 2.617 -4.797 1 98.5 108 ASP A CA 1
ATOM 828 C C . ASP A 1 108 ? -19.141 3.094 -4.188 1 98.5 108 ASP A C 1
ATOM 830 O O . ASP A 1 108 ? -19.125 3.922 -3.275 1 98.5 108 ASP A O 1
ATOM 834 N N . TYR A 1 109 ? -18.062 2.529 -4.656 1 98.75 109 TYR A N 1
ATOM 835 C CA . TYR A 1 109 ? -16.75 2.924 -4.184 1 98.75 109 TYR A CA 1
ATOM 836 C C . TYR A 1 109 ? -16.469 4.395 -4.477 1 98.75 109 TYR A C 1
ATOM 838 O O . TYR A 1 109 ? -16.031 5.137 -3.6 1 98.75 109 TYR A O 1
ATOM 846 N N . ALA A 1 110 ? -16.781 4.82 -5.695 1 98.56 110 ALA A N 1
ATOM 847 C CA . ALA A 1 110 ? -16.609 6.219 -6.086 1 98.56 110 ALA A CA 1
ATOM 848 C C . ALA A 1 110 ? -17.422 7.145 -5.184 1 98.56 110 ALA A C 1
ATOM 850 O O . ALA A 1 110 ? -16.922 8.188 -4.742 1 98.56 110 ALA A O 1
ATOM 851 N N . ALA A 1 111 ? -18.609 6.781 -4.918 1 98.44 111 ALA A N 1
ATOM 852 C CA . ALA A 1 111 ? -19.469 7.59 -4.062 1 98.44 111 ALA A CA 1
ATOM 853 C C . ALA A 1 111 ? -18.906 7.676 -2.645 1 98.44 111 ALA A C 1
ATOM 855 O O . ALA A 1 111 ? -18.938 8.742 -2.021 1 98.44 111 ALA A O 1
ATOM 856 N N . ALA A 1 112 ? -18.438 6.547 -2.123 1 98.44 112 ALA A N 1
ATOM 857 C CA . ALA A 1 112 ? -17.844 6.535 -0.789 1 98.44 112 ALA A CA 1
ATOM 858 C C . ALA A 1 112 ? -16.609 7.434 -0.727 1 98.44 112 ALA A C 1
ATOM 860 O O . ALA A 1 112 ? -16.422 8.172 0.242 1 98.44 112 ALA A O 1
ATOM 861 N N . CYS A 1 113 ? -15.781 7.355 -1.757 1 98.62 113 CYS A N 1
ATOM 862 C CA . CYS A 1 113 ? -14.586 8.18 -1.82 1 98.62 113 CYS A CA 1
ATOM 863 C C . CYS A 1 113 ? -14.938 9.664 -1.825 1 98.62 113 CYS A C 1
ATOM 865 O O . CYS A 1 113 ? -14.273 10.469 -1.175 1 98.62 113 CYS A O 1
ATOM 867 N N . GLU A 1 114 ? -15.961 10.008 -2.578 1 98 114 GLU A N 1
ATOM 868 C CA . GLU A 1 114 ? -16.406 11.391 -2.615 1 98 114 GLU A CA 1
ATOM 869 C C . GLU A 1 114 ? -16.844 11.867 -1.231 1 98 114 GLU A C 1
ATOM 871 O O . GLU A 1 114 ? -16.5 12.977 -0.815 1 98 114 GLU A O 1
ATOM 876 N N . ARG A 1 115 ? -17.578 11.086 -0.505 1 98.12 115 ARG A N 1
ATOM 877 C CA . ARG A 1 115 ? -18.016 11.438 0.845 1 98.12 115 ARG A CA 1
ATOM 878 C C . ARG A 1 115 ? -16.812 11.562 1.783 1 98.12 115 ARG A C 1
ATOM 880 O O . ARG A 1 115 ? -16.766 12.461 2.621 1 98.12 115 ARG A O 1
ATOM 887 N N . SER A 1 116 ? -15.898 10.609 1.66 1 98.62 116 SER A N 1
ATOM 888 C CA . SER A 1 116 ? -14.68 10.68 2.459 1 98.62 116 SER A CA 1
ATOM 889 C C . SER A 1 116 ? -13.922 11.977 2.201 1 98.62 116 SER A C 1
ATOM 891 O O . SER A 1 116 ? -13.43 12.609 3.139 1 98.62 116 SER A O 1
ATOM 893 N N . ASN A 1 117 ? -13.797 12.328 0.916 1 98.5 117 ASN A N 1
ATOM 894 C CA . ASN A 1 117 ? -13.094 13.555 0.571 1 98.5 117 ASN A CA 1
ATOM 895 C C . ASN A 1 117 ? -13.789 14.781 1.159 1 98.5 117 ASN A C 1
ATOM 897 O O . ASN A 1 117 ? -13.125 15.758 1.529 1 98.5 117 ASN A O 1
ATOM 901 N N . ALA A 1 118 ? -15.078 14.812 1.225 1 98.5 118 ALA A N 1
ATOM 902 C CA . ALA A 1 118 ? -15.812 15.906 1.858 1 98.5 118 ALA A CA 1
ATOM 903 C C . ALA A 1 118 ? -15.477 16 3.344 1 98.5 118 ALA A C 1
ATOM 905 O O . ALA A 1 118 ? -15.312 17.094 3.879 1 98.5 118 ALA A O 1
ATOM 906 N N . VAL A 1 119 ? -15.383 14.852 4.031 1 98.62 119 VAL A N 1
ATOM 907 C CA . VAL A 1 119 ? -14.992 14.812 5.438 1 98.62 119 VAL A CA 1
ATOM 908 C C . VAL A 1 119 ? -13.594 15.391 5.602 1 98.62 119 VAL A C 1
ATOM 910 O O . VAL A 1 119 ? -13.352 16.219 6.48 1 98.62 119 VAL A O 1
ATOM 913 N N . ILE A 1 120 ? -12.664 14.945 4.797 1 98.81 120 ILE A N 1
ATOM 914 C CA . ILE A 1 120 ? -11.273 15.383 4.859 1 98.81 120 ILE A CA 1
ATOM 915 C C . ILE A 1 120 ? -11.203 16.891 4.648 1 98.81 120 ILE A C 1
ATOM 917 O O . ILE A 1 120 ? -10.5 17.594 5.383 1 98.81 120 ILE A O 1
ATOM 921 N N . ALA A 1 121 ? -11.93 17.406 3.668 1 98.62 121 ALA A N 1
ATOM 922 C CA . ALA A 1 121 ? -11.906 18.828 3.33 1 98.62 121 ALA A CA 1
ATOM 923 C C . ALA A 1 121 ? -12.406 19.672 4.492 1 98.62 121 ALA A C 1
ATOM 925 O O . ALA A 1 121 ? -11.93 20.797 4.707 1 98.62 121 ALA A O 1
ATOM 926 N N . ALA A 1 122 ? -13.266 19.188 5.281 1 98.5 122 ALA A N 1
ATOM 927 C CA . ALA A 1 122 ? -13.953 19.953 6.316 1 98.5 122 ALA A CA 1
ATOM 928 C C . ALA A 1 122 ? -13.172 19.938 7.625 1 98.5 122 ALA A C 1
ATOM 930 O O . ALA A 1 122 ? -13.508 20.672 8.562 1 98.5 122 ALA A O 1
ATOM 931 N N . ALA A 1 123 ? -12.125 19.188 7.707 1 98.56 123 ALA A N 1
ATOM 932 C CA . ALA A 1 123 ? -11.438 18.984 8.984 1 98.56 123 ALA A CA 1
ATOM 933 C C . ALA A 1 123 ? -9.977 19.406 8.891 1 98.56 123 ALA A C 1
ATOM 935 O O . ALA A 1 123 ? -9.445 19.609 7.797 1 98.56 123 ALA A O 1
ATOM 936 N N . LYS A 1 124 ? -9.352 19.578 10.078 1 98.5 124 LYS A N 1
ATOM 937 C CA . LYS A 1 124 ? -7.914 19.797 10.18 1 98.5 124 LYS A CA 1
ATOM 938 C C . LYS A 1 124 ? -7.172 18.484 10.422 1 98.5 124 LYS A C 1
ATOM 940 O O . LYS A 1 124 ? -7.715 17.578 11.047 1 98.5 124 LYS A O 1
ATOM 945 N N . LEU A 1 125 ? -5.957 18.406 10 1 98.25 125 LEU A N 1
ATOM 946 C CA . LEU A 1 125 ? -5.172 17.172 10.047 1 98.25 125 LEU A CA 1
ATOM 947 C C . LEU A 1 125 ? -4.977 16.719 11.484 1 98.25 125 LEU A C 1
ATOM 949 O O . LEU A 1 125 ? -4.828 15.516 11.742 1 98.25 125 LEU A O 1
ATOM 953 N N . ASP A 1 126 ? -5.027 17.625 12.422 1 97.12 126 ASP A N 1
ATOM 954 C CA . ASP A 1 126 ? -4.77 17.266 13.812 1 97.12 126 ASP A CA 1
ATOM 955 C C . ASP A 1 126 ? -6.074 16.969 14.547 1 97.12 126 ASP A C 1
ATOM 957 O O . ASP A 1 126 ? -6.055 16.594 15.727 1 97.12 126 ASP A O 1
ATOM 961 N N . ASP A 1 127 ? -7.176 17.172 13.859 1 97.19 127 ASP A N 1
ATOM 962 C CA . ASP A 1 127 ? -8.438 16.812 14.492 1 97.19 127 ASP A CA 1
ATOM 963 C C . ASP A 1 127 ? -8.469 15.32 14.852 1 97.19 127 ASP A C 1
ATOM 965 O O . ASP A 1 127 ? -7.922 14.492 14.125 1 97.19 127 ASP A O 1
ATOM 969 N N . ARG A 1 128 ? -9.195 14.977 15.93 1 96.44 128 ARG A N 1
ATOM 970 C CA . ARG A 1 128 ? -9.156 13.617 16.469 1 96.44 128 ARG A CA 1
ATOM 971 C C . ARG A 1 128 ? -10.453 12.875 16.156 1 96.44 128 ARG A C 1
ATOM 973 O O . ARG A 1 128 ? -11.523 13.477 16.078 1 96.44 128 ARG A O 1
ATOM 980 N N . LEU A 1 129 ? -10.234 11.555 16 1 96.69 129 LEU A N 1
ATOM 981 C CA . LEU A 1 129 ? -11.352 10.633 15.789 1 96.69 129 LEU A CA 1
ATOM 982 C C . LEU A 1 129 ? -12.414 10.812 16.875 1 96.69 129 LEU A C 1
ATOM 984 O O . LEU A 1 129 ? -12.109 10.812 18.062 1 96.69 129 LEU A O 1
ATOM 988 N N . ALA A 1 130 ? -13.648 10.906 16.531 1 95.38 130 ALA A N 1
ATOM 989 C CA . ALA A 1 130 ? -14.727 11.297 17.422 1 95.38 130 ALA A CA 1
ATOM 990 C C . ALA A 1 130 ? -15.5 10.078 17.922 1 95.38 130 ALA A C 1
ATOM 992 O O . ALA A 1 130 ? -16.25 10.172 18.906 1 95.38 130 ALA A O 1
ATOM 993 N N . TRP A 1 131 ? -15.383 8.953 17.266 1 94.62 131 TRP A N 1
ATOM 994 C CA . TRP A 1 131 ? -16.141 7.75 17.609 1 94.62 131 TRP A CA 1
ATOM 995 C C . TRP A 1 131 ? -15.883 7.344 19.062 1 94.62 131 TRP A C 1
ATOM 997 O O . TRP A 1 131 ? -14.734 7.152 19.469 1 94.62 131 TRP A O 1
ATOM 1007 N N . PRO A 1 132 ? -16.891 7.113 19.812 1 91.69 132 PRO A N 1
ATOM 1008 C CA . PRO A 1 132 ? -16.75 6.887 21.25 1 91.69 132 PRO A CA 1
ATOM 1009 C C . PRO A 1 132 ? -16.234 5.484 21.578 1 91.69 132 PRO A C 1
ATOM 1011 O O . PRO A 1 132 ? -15.789 5.23 22.703 1 91.69 132 PRO A O 1
ATOM 1014 N N . GLY A 1 133 ? -16.375 4.566 20.656 1 88.5 133 GLY A N 1
ATOM 1015 C CA . GLY A 1 133 ? -15.977 3.193 20.922 1 88.5 133 GLY A CA 1
ATOM 1016 C C . GLY A 1 133 ? -14.477 2.979 20.844 1 88.5 133 GLY A C 1
ATOM 1017 O O . GLY A 1 133 ? -14 1.855 21.016 1 88.5 133 GLY A O 1
ATOM 1018 N N . TRP A 1 134 ? -13.75 4.043 20.547 1 86.31 134 TRP A N 1
ATOM 1019 C CA . TRP A 1 134 ? -12.297 3.91 20.531 1 86.31 134 TRP A CA 1
ATOM 1020 C C . TRP A 1 134 ? -11.75 3.828 21.953 1 86.31 134 TRP A C 1
ATOM 1022 O O . TRP A 1 134 ? -12.023 4.699 22.781 1 86.31 134 TRP A O 1
ATOM 1032 N N . ASP A 1 135 ? -11.047 2.83 22.281 1 77 135 ASP A N 1
ATOM 1033 C CA . ASP A 1 135 ? -10.703 2.439 23.641 1 77 135 ASP A CA 1
ATOM 1034 C C . ASP A 1 135 ? -9.555 3.285 24.188 1 77 135 ASP A C 1
ATOM 1036 O O . ASP A 1 135 ? -9.453 3.512 25.391 1 77 135 ASP A O 1
ATOM 1040 N N . GLU A 1 136 ? -8.727 3.705 23.391 1 69.31 136 GLU A N 1
ATOM 1041 C CA . GLU A 1 136 ? -7.527 4.375 23.891 1 69.31 136 GLU A CA 1
ATOM 1042 C C . GLU A 1 136 ? -7.855 5.77 24.406 1 69.31 136 GLU A C 1
ATOM 1044 O O . GLU A 1 136 ? -8.922 6.32 24.109 1 69.31 136 GLU A O 1
ATOM 1049 N N . ALA A 1 137 ? -6.883 6.172 25.281 1 72.81 137 ALA A N 1
ATOM 1050 C CA . ALA A 1 137 ? -6.984 7.523 25.828 1 72.81 137 ALA A CA 1
ATOM 1051 C C . ALA A 1 137 ? -7.078 8.562 24.719 1 72.81 137 ALA A C 1
ATOM 1053 O O . ALA A 1 137 ? -6.648 8.312 23.594 1 72.81 137 ALA A O 1
ATOM 1054 N N . GLU A 1 138 ? -7.754 9.586 25.109 1 70.12 138 GLU A N 1
ATOM 1055 C CA . GLU A 1 138 ? -8.008 10.656 24.156 1 70.12 138 GLU A CA 1
ATOM 1056 C C . GLU A 1 138 ? -6.734 11.031 23.391 1 70.12 138 GLU A C 1
ATOM 1058 O O . GLU A 1 138 ? -6.762 11.211 22.172 1 70.12 138 GLU A O 1
ATOM 1063 N N . ARG A 1 139 ? -5.676 11.102 24.156 1 70.31 139 ARG A N 1
ATOM 1064 C CA . ARG A 1 139 ? -4.41 11.555 23.578 1 70.31 139 ARG A CA 1
ATOM 1065 C C . ARG A 1 139 ? -3.869 10.531 22.594 1 70.31 139 ARG A C 1
ATOM 1067 O O . ARG A 1 139 ? -3.012 10.859 21.766 1 70.31 139 ARG A O 1
ATOM 1074 N N . GLU A 1 140 ? -4.488 9.477 22.625 1 84.56 140 GLU A N 1
ATOM 1075 C CA . GLU A 1 140 ? -3.984 8.391 21.797 1 84.56 140 GLU A CA 1
ATOM 1076 C C . GLU A 1 140 ? -4.922 8.109 20.625 1 84.56 140 GLU A C 1
ATOM 1078 O O . GLU A 1 140 ? -4.613 7.293 19.75 1 84.56 140 GLU A O 1
ATOM 1083 N N . ARG A 1 141 ? -5.984 8.953 20.594 1 92.06 141 ARG A N 1
ATOM 1084 C CA . ARG A 1 141 ? -6.938 8.758 19.516 1 92.06 141 ARG A CA 1
ATOM 1085 C C . ARG A 1 141 ? -6.332 9.164 18.172 1 92.06 141 ARG A C 1
ATOM 1087 O O . ARG A 1 141 ? -5.621 10.164 18.078 1 92.06 141 ARG A O 1
ATOM 1094 N N . PRO A 1 142 ? -6.637 8.422 17.156 1 96 142 PRO A N 1
ATOM 1095 C CA . PRO A 1 142 ? -6.094 8.75 15.836 1 96 142 PRO A CA 1
ATOM 1096 C C . PRO A 1 142 ? -6.492 10.148 15.359 1 96 142 PRO A C 1
ATOM 1098 O O . PRO A 1 142 ? -7.633 10.57 15.57 1 96 142 PRO A O 1
ATOM 1101 N N . SER A 1 143 ? -5.59 10.906 14.875 1 97.38 143 SER A N 1
ATOM 1102 C CA . SER A 1 143 ? -5.875 12.156 14.188 1 97.38 143 SER A CA 1
ATOM 1103 C C . SER A 1 143 ? -6.359 11.914 12.758 1 97.38 143 SER A C 1
ATOM 1105 O O . SER A 1 143 ? -6.289 10.781 12.266 1 97.38 143 SER A O 1
ATOM 1107 N N . LEU A 1 144 ? -6.867 12.938 12.109 1 98.38 144 LEU A N 1
ATOM 1108 C CA . LEU A 1 144 ? -7.203 12.812 10.695 1 98.38 144 LEU A CA 1
ATOM 1109 C C . LEU A 1 144 ? -5.977 12.422 9.875 1 98.38 144 LEU A C 1
ATOM 1111 O O . LEU A 1 144 ? -6.078 11.625 8.938 1 98.38 144 LEU A O 1
ATOM 1115 N N . ARG A 1 145 ? -4.773 13.008 10.195 1 98.56 145 ARG A N 1
ATOM 1116 C CA . ARG A 1 145 ? -3.523 12.633 9.547 1 98.56 145 ARG A CA 1
ATOM 1117 C C . ARG A 1 145 ? -3.309 11.125 9.609 1 98.56 145 ARG A C 1
ATOM 1119 O O . ARG A 1 145 ? -3.01 10.492 8.594 1 98.56 145 ARG A O 1
ATOM 1126 N N . TRP A 1 146 ? -3.518 10.586 10.734 1 98.25 146 TRP A N 1
ATOM 1127 C CA . TRP A 1 146 ? -3.355 9.156 10.969 1 98.25 146 TRP A CA 1
ATOM 1128 C C . TRP A 1 146 ? -4.328 8.352 10.109 1 98.25 146 TRP A C 1
ATOM 1130 O O . TRP A 1 146 ? -3.938 7.379 9.461 1 98.25 146 TRP A O 1
ATOM 1140 N N . VAL A 1 147 ? -5.527 8.789 10.125 1 98.62 147 VAL A N 1
ATOM 1141 C CA . VAL A 1 147 ? -6.566 8.078 9.391 1 98.62 147 VAL A CA 1
ATOM 1142 C C . VAL A 1 147 ? -6.234 8.078 7.898 1 98.62 147 VAL A C 1
ATOM 1144 O O . VAL A 1 147 ? -6.348 7.051 7.227 1 98.62 147 VAL A O 1
ATOM 1147 N N . ILE A 1 148 ? -5.871 9.25 7.355 1 98.88 148 ILE A N 1
ATOM 1148 C CA . ILE A 1 148 ? -5.57 9.344 5.934 1 98.88 148 ILE A CA 1
ATOM 1149 C C . ILE A 1 148 ? -4.375 8.445 5.602 1 98.88 148 ILE A C 1
ATOM 1151 O O . ILE A 1 148 ? -4.395 7.719 4.605 1 98.88 148 ILE A O 1
ATOM 1155 N N . LEU A 1 149 ? -3.34 8.453 6.414 1 98.81 149 LEU A N 1
ATOM 1156 C CA . LEU A 1 149 ? -2.172 7.613 6.188 1 98.81 149 LEU A CA 1
ATOM 1157 C C . LEU A 1 149 ? -2.547 6.137 6.242 1 98.81 149 LEU A C 1
ATOM 1159 O O . LEU A 1 149 ? -2.08 5.34 5.422 1 98.81 149 LEU A O 1
ATOM 1163 N N . HIS A 1 150 ? -3.389 5.789 7.18 1 98.62 150 HIS A N 1
ATOM 1164 C CA . HIS A 1 150 ? -3.879 4.418 7.273 1 98.62 150 HIS A CA 1
ATOM 1165 C C . HIS A 1 150 ? -4.605 4.008 5.996 1 98.62 150 HIS A C 1
ATOM 1167 O O . HIS A 1 150 ? -4.379 2.914 5.473 1 98.62 150 HIS A O 1
ATOM 1173 N N . MET A 1 151 ? -5.398 4.91 5.523 1 98.88 151 MET A N 1
ATOM 1174 C CA . MET A 1 151 ? -6.168 4.598 4.32 1 98.88 151 MET A CA 1
ATOM 1175 C C . MET A 1 151 ? -5.258 4.523 3.1 1 98.88 151 MET A C 1
ATOM 1177 O O . MET A 1 151 ? -5.504 3.734 2.186 1 98.88 151 MET A O 1
ATOM 1181 N N . ILE A 1 152 ? -4.195 5.355 3.041 1 98.88 152 ILE A N 1
ATOM 1182 C CA . ILE A 1 152 ? -3.234 5.281 1.948 1 98.88 152 ILE A CA 1
ATOM 1183 C C . ILE A 1 152 ? -2.574 3.904 1.932 1 98.88 152 ILE A C 1
ATOM 1185 O O . ILE A 1 152 ? -2.592 3.213 0.911 1 98.88 152 ILE A O 1
ATOM 1189 N N . GLU A 1 153 ? -1.999 3.475 3.082 1 98.69 153 GLU A N 1
ATOM 1190 C CA . GLU A 1 153 ? -1.289 2.199 3.092 1 98.69 153 GLU A CA 1
ATOM 1191 C C . GLU A 1 153 ? -2.252 1.029 2.912 1 98.69 153 GLU A C 1
ATOM 1193 O O . GLU A 1 153 ? -1.924 0.044 2.25 1 98.69 153 GLU A O 1
ATOM 1198 N N . GLU A 1 154 ? -3.439 1.076 3.516 1 98.62 154 GLU A N 1
ATOM 1199 C CA . GLU A 1 154 ? -4.434 0.019 3.357 1 98.62 154 GLU A CA 1
ATOM 1200 C C . GLU A 1 154 ? -4.836 -0.147 1.895 1 98.62 154 GLU A C 1
ATOM 1202 O O . GLU A 1 154 ? -4.852 -1.264 1.373 1 98.62 154 GLU A O 1
ATOM 1207 N N . THR A 1 155 ? -5.191 0.97 1.271 1 98.81 155 THR A N 1
ATOM 1208 C CA . THR A 1 155 ? -5.625 0.921 -0.122 1 98.81 155 THR A CA 1
ATOM 1209 C C . THR A 1 155 ? -4.48 0.471 -1.026 1 98.81 155 THR A C 1
ATOM 1211 O O . THR A 1 155 ? -4.688 -0.308 -1.959 1 98.81 155 THR A O 1
ATOM 1214 N N . ALA A 1 156 ? -3.266 0.907 -0.761 1 98.75 156 ALA A N 1
ATOM 1215 C CA . ALA A 1 156 ? -2.1 0.469 -1.523 1 98.75 156 ALA A CA 1
ATOM 1216 C C . ALA A 1 156 ? -1.888 -1.036 -1.384 1 98.75 156 ALA A C 1
ATOM 1218 O O . ALA A 1 156 ? -1.582 -1.72 -2.363 1 98.75 156 ALA A O 1
ATOM 1219 N N . ARG A 1 157 ? -2.01 -1.533 -0.162 1 98.75 157 ARG A N 1
ATOM 1220 C CA . ARG A 1 157 ? -1.865 -2.965 0.078 1 98.75 157 ARG A CA 1
ATOM 1221 C C . ARG A 1 157 ? -2.879 -3.762 -0.737 1 98.75 157 ARG A C 1
ATOM 1223 O O . ARG A 1 157 ? -2.52 -4.734 -1.404 1 98.75 157 ARG A O 1
ATOM 1230 N N . HIS A 1 158 ? -4.07 -3.344 -0.716 1 98.75 158 HIS A N 1
ATOM 1231 C CA . HIS A 1 158 ? -5.117 -4.035 -1.458 1 98.75 158 HIS A CA 1
ATOM 1232 C C . HIS A 1 158 ? -4.945 -3.848 -2.961 1 98.75 158 HIS A C 1
ATOM 1234 O O . HIS A 1 158 ? -5.305 -4.727 -3.746 1 98.75 158 HIS A O 1
ATOM 1240 N N . ALA A 1 159 ? -4.367 -2.699 -3.367 1 98.69 159 ALA A N 1
ATOM 1241 C CA . ALA A 1 159 ? -3.988 -2.555 -4.77 1 98.69 159 ALA A CA 1
ATOM 1242 C C . ALA A 1 159 ? -2.963 -3.611 -5.176 1 98.69 159 ALA A C 1
ATOM 1244 O O . ALA A 1 159 ? -2.986 -4.109 -6.301 1 98.69 159 ALA A O 1
ATOM 1245 N N . GLY A 1 160 ? -2.037 -3.938 -4.297 1 98.5 160 GLY A N 1
ATOM 1246 C CA . GLY A 1 160 ? -1.103 -5.023 -4.539 1 98.5 160 GLY A CA 1
ATOM 1247 C C . GLY A 1 160 ? -1.786 -6.363 -4.754 1 98.5 160 GLY A C 1
ATOM 1248 O O . GLY A 1 160 ? -1.417 -7.117 -5.656 1 98.5 160 GLY A O 1
ATOM 1249 N N . HIS A 1 161 ? -2.764 -6.641 -3.945 1 98.62 161 HIS A N 1
ATOM 1250 C CA . HIS A 1 161 ? -3.568 -7.84 -4.168 1 98.62 161 HIS A CA 1
ATOM 1251 C C . HIS A 1 161 ? -4.227 -7.812 -5.543 1 98.62 161 HIS A C 1
ATOM 1253 O O . HIS A 1 161 ? -4.184 -8.797 -6.277 1 98.62 161 HIS A O 1
ATOM 1259 N N . ALA A 1 162 ? -4.789 -6.672 -5.809 1 98.62 162 ALA A N 1
ATOM 1260 C CA . ALA A 1 162 ? -5.547 -6.516 -7.047 1 98.62 162 ALA A CA 1
ATOM 1261 C C . ALA A 1 162 ? -4.652 -6.73 -8.266 1 98.62 162 ALA A C 1
ATOM 1263 O O . ALA A 1 162 ? -5.102 -7.246 -9.289 1 98.62 162 ALA A O 1
ATOM 1264 N N . ASP A 1 163 ? -3.396 -6.344 -8.148 1 98.31 163 ASP A N 1
ATOM 1265 C CA . ASP A 1 163 ? -2.451 -6.57 -9.242 1 98.31 163 ASP A CA 1
ATOM 1266 C C . ASP A 1 163 ? -2.408 -8.047 -9.633 1 98.31 163 ASP A C 1
ATOM 1268 O O . ASP A 1 163 ? -2.531 -8.383 -10.812 1 98.31 163 ASP A O 1
ATOM 1272 N N . LEU A 1 164 ? -2.266 -8.852 -8.68 1 97.94 164 LEU A N 1
ATOM 1273 C CA . LEU A 1 164 ? -2.082 -10.273 -8.961 1 97.94 164 LEU A CA 1
ATOM 1274 C C . LEU A 1 164 ? -3.398 -10.922 -9.375 1 97.94 164 LEU A C 1
ATOM 1276 O O . LEU A 1 164 ? -3.416 -11.805 -10.234 1 97.94 164 LEU A O 1
ATOM 1280 N N . LEU A 1 165 ? -4.469 -10.477 -8.82 1 98.19 165 LEU A N 1
ATOM 1281 C CA . LEU A 1 165 ? -5.781 -10.984 -9.195 1 98.19 165 LEU A CA 1
ATOM 1282 C C . LEU A 1 165 ? -6.102 -10.633 -10.648 1 98.19 165 LEU A C 1
ATOM 1284 O O . LEU A 1 165 ? -6.543 -11.484 -11.414 1 98.19 165 LEU A O 1
ATOM 1288 N N . ARG A 1 166 ? -5.848 -9.375 -10.984 1 98 1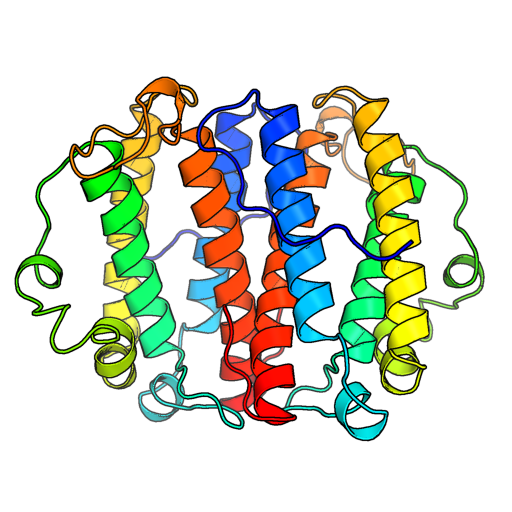66 ARG A N 1
ATOM 1289 C CA . ARG A 1 166 ? -6.137 -8.914 -12.344 1 98 166 ARG A CA 1
ATOM 1290 C C . ARG A 1 166 ? -5.281 -9.648 -13.367 1 98 166 ARG A C 1
ATOM 1292 O O . ARG A 1 166 ? -5.77 -10.047 -14.422 1 98 166 ARG A O 1
ATOM 1299 N N . GLU A 1 167 ? -4.008 -9.766 -12.992 1 96.94 167 GLU A N 1
ATOM 1300 C CA . GLU A 1 167 ? -3.105 -10.5 -13.875 1 96.94 167 GLU A CA 1
ATOM 1301 C C . GLU A 1 167 ? -3.605 -11.922 -14.109 1 96.94 167 GLU A C 1
ATOM 1303 O O . GLU A 1 167 ? -3.496 -12.453 -15.219 1 96.94 167 GLU A O 1
ATOM 1308 N N . ALA A 1 168 ? -4.156 -12.539 -13.148 1 94.38 168 ALA A N 1
ATOM 1309 C CA . ALA A 1 168 ? -4.68 -13.891 -13.266 1 94.38 168 ALA A CA 1
ATOM 1310 C C . ALA A 1 168 ? -5.902 -13.938 -14.18 1 94.38 168 ALA A C 1
ATOM 1312 O O . ALA A 1 168 ? -6.172 -14.953 -14.82 1 94.38 168 ALA A O 1
ATOM 1313 N N . VAL A 1 169 ? -6.617 -12.906 -14.227 1 94.5 169 VAL A N 1
ATOM 1314 C CA . VAL A 1 169 ? -7.852 -12.836 -15 1 94.5 169 VAL A CA 1
ATOM 1315 C C . VAL A 1 169 ? -7.523 -12.68 -16.484 1 94.5 169 VAL A C 1
ATOM 1317 O O . VAL A 1 169 ? -8.109 -13.359 -17.328 1 94.5 169 VAL A O 1
ATOM 1320 N N . ASP A 1 170 ? -6.547 -11.812 -16.781 1 94.25 170 ASP A N 1
ATOM 1321 C CA . ASP A 1 170 ? -6.398 -11.531 -18.203 1 94.25 170 ASP A CA 1
ATOM 1322 C C . ASP A 1 170 ? -4.945 -11.227 -18.562 1 94.25 170 ASP A C 1
ATOM 1324 O O . ASP A 1 170 ? -4.641 -10.852 -19.688 1 94.25 170 ASP A O 1
ATOM 1328 N N . GLY A 1 171 ? -4.082 -11.281 -17.609 1 90.62 171 GLY A N 1
ATOM 1329 C CA . GLY A 1 171 ? -2.662 -11.141 -17.875 1 90.62 171 GLY A CA 1
ATOM 1330 C C . GLY A 1 171 ? -2.16 -9.719 -17.719 1 90.62 171 GLY A C 1
ATOM 1331 O O . GLY A 1 171 ? -0.959 -9.461 -17.828 1 90.62 171 GLY A O 1
ATOM 1332 N N . ALA A 1 172 ? -3.1 -8.828 -17.453 1 88.44 172 ALA A N 1
ATOM 1333 C CA . ALA A 1 172 ? -2.689 -7.43 -17.312 1 88.44 172 ALA A CA 1
ATOM 1334 C C . ALA A 1 172 ? -1.803 -7.23 -16.094 1 88.44 172 ALA A C 1
ATOM 1336 O O . ALA A 1 172 ? -2.232 -7.477 -14.961 1 88.44 172 ALA A O 1
ATOM 1337 N N . VAL A 1 173 ? -0.579 -6.723 -16.266 1 85.12 173 VAL A N 1
ATOM 1338 C CA . VAL A 1 173 ? 0.403 -6.582 -15.203 1 85.12 173 VAL A CA 1
ATOM 1339 C C . VAL A 1 173 ? 0.199 -5.25 -14.484 1 85.12 173 VAL A C 1
ATOM 1341 O O . VAL A 1 173 ? -0.382 -4.316 -15.047 1 85.12 173 VAL A O 1
ATOM 1344 N N . GLY A 1 174 ? 0.714 -5.176 -13.312 1 77.5 174 GLY A N 1
ATOM 1345 C CA . GLY A 1 174 ? 0.514 -4 -12.477 1 77.5 174 GLY A CA 1
ATOM 1346 C C . GLY A 1 174 ? 1.265 -2.781 -12.977 1 77.5 174 GLY A C 1
ATOM 1347 O O . GLY A 1 174 ? 2.336 -2.908 -13.578 1 77.5 174 GLY A O 1
ATOM 1348 N N . GLU A 1 175 ? 0.707 -1.58 -12.914 1 71.62 175 GLU A N 1
ATOM 1349 C CA . GLU A 1 175 ? 1.348 -0.298 -13.188 1 71.62 175 GLU A CA 1
ATOM 1350 C C . GLU A 1 175 ? 1.843 0.363 -11.906 1 71.62 175 GLU A C 1
ATOM 1352 O O . GLU A 1 175 ? 1.318 0.098 -10.82 1 71.62 175 GLU A O 1
ATOM 1357 N N . MET B 1 1 ? 21.625 -6.715 12.18 1 44.31 1 MET B N 1
ATOM 1358 C CA . MET B 1 1 ? 20.484 -6.227 12.969 1 44.31 1 MET B CA 1
ATOM 1359 C C . MET B 1 1 ? 19.203 -6.281 12.156 1 44.31 1 MET B C 1
ATOM 1361 O O . MET B 1 1 ? 19.172 -5.902 10.984 1 44.31 1 MET B O 1
ATOM 1365 N N . GLY B 1 2 ? 18.359 -7.184 12.453 1 56.59 2 GLY B N 1
ATOM 1366 C CA . GLY B 1 2 ? 17.109 -7.426 11.75 1 56.59 2 GLY B CA 1
ATOM 1367 C C . GLY B 1 2 ? 16.156 -6.246 11.805 1 56.59 2 GLY B C 1
ATOM 1368 O O . GLY B 1 2 ? 16.438 -5.238 12.453 1 56.59 2 GLY B O 1
ATOM 1369 N N . LEU B 1 3 ? 15.234 -6.062 10.82 1 69.94 3 LEU B N 1
ATOM 1370 C CA . LEU B 1 3 ? 14.211 -5.027 10.891 1 69.94 3 LEU B CA 1
ATOM 1371 C C . LEU B 1 3 ? 13.461 -5.09 12.219 1 69.94 3 LEU B C 1
ATOM 1373 O O . LEU B 1 3 ? 13.258 -6.172 12.773 1 69.94 3 LEU B O 1
ATOM 1377 N N . ALA B 1 4 ? 13.258 -3.928 12.844 1 62.19 4 ALA B N 1
ATOM 1378 C CA . ALA B 1 4 ? 12.5 -3.801 14.094 1 62.19 4 ALA B CA 1
ATOM 1379 C C . ALA B 1 4 ? 11.156 -4.52 13.992 1 62.19 4 ALA B C 1
ATOM 1381 O O . ALA B 1 4 ? 10.656 -4.762 12.898 1 62.19 4 ALA B O 1
ATOM 1382 N N . GLU B 1 5 ? 10.75 -5.059 15.102 1 75.31 5 GLU B N 1
ATOM 1383 C CA . GLU B 1 5 ? 9.414 -5.641 15.234 1 75.31 5 GLU B CA 1
ATOM 1384 C C . GLU B 1 5 ? 8.344 -4.688 14.711 1 75.31 5 GLU B C 1
ATOM 1386 O O . GLU B 1 5 ? 8.516 -3.467 14.766 1 75.31 5 GLU B O 1
ATOM 1391 N N . ARG B 1 6 ? 7.387 -5.328 14.078 1 83.94 6 ARG B N 1
ATOM 1392 C CA . ARG B 1 6 ? 6.27 -4.535 13.578 1 83.94 6 ARG B CA 1
ATOM 1393 C C . ARG B 1 6 ? 5.516 -3.867 14.719 1 83.94 6 ARG B C 1
ATOM 1395 O O . ARG B 1 6 ? 5.043 -4.543 15.641 1 83.94 6 ARG B O 1
ATOM 1402 N N . VAL B 1 7 ? 5.516 -2.562 14.727 1 82.5 7 VAL B N 1
ATOM 1403 C CA . VAL B 1 7 ? 4.836 -1.748 15.727 1 82.5 7 VAL B CA 1
ATOM 1404 C C . VAL B 1 7 ? 3.744 -0.914 15.062 1 82.5 7 VAL B C 1
ATOM 1406 O O . VAL B 1 7 ? 3.979 -0.278 14.031 1 82.5 7 VAL B O 1
ATOM 1409 N N . ASP B 1 8 ? 2.555 -1.016 15.648 1 88.81 8 ASP B N 1
ATOM 1410 C CA . ASP B 1 8 ? 1.456 -0.222 15.102 1 88.81 8 ASP B CA 1
ATOM 1411 C C . ASP B 1 8 ? 1.709 1.271 15.297 1 88.81 8 ASP B C 1
ATOM 1413 O O . ASP B 1 8 ? 2.18 1.695 16.344 1 88.81 8 ASP B O 1
ATOM 1417 N N . PRO B 1 9 ? 1.44 2.059 14.242 1 91.5 9 PRO B N 1
ATOM 1418 C CA . PRO B 1 9 ? 1.574 3.506 14.414 1 91.5 9 PRO B CA 1
ATOM 1419 C C . PRO B 1 9 ? 0.671 4.055 15.516 1 91.5 9 PRO B C 1
ATOM 1421 O O . PRO B 1 9 ? -0.455 3.584 15.688 1 91.5 9 PRO B O 1
ATOM 1424 N N . VAL B 1 10 ? 1.172 5.035 16.188 1 88.19 10 VAL B N 1
ATOM 1425 C CA . VAL B 1 10 ? 0.444 5.691 17.266 1 88.19 10 VAL B CA 1
ATOM 1426 C C . VAL B 1 10 ? -0.542 6.703 16.688 1 88.19 10 VAL B C 1
ATOM 1428 O O . VAL B 1 10 ? -0.216 7.426 15.742 1 88.19 10 VAL B O 1
ATOM 1431 N N . GLY B 1 11 ? -1.658 6.848 17.266 1 89 11 GLY B N 1
ATOM 1432 C CA . GLY B 1 11 ? -2.818 7.543 16.734 1 89 11 GLY B CA 1
ATOM 1433 C C . GLY B 1 11 ? -2.605 9.039 16.594 1 89 11 GLY B C 1
ATOM 1434 O O . GLY B 1 11 ? -3.301 9.703 15.82 1 89 11 GLY B O 1
ATOM 1435 N N . ALA B 1 12 ? -1.699 9.531 17.453 1 87.38 12 ALA B N 1
ATOM 1436 C CA . ALA B 1 12 ? -1.484 10.977 17.375 1 87.38 12 ALA B CA 1
ATOM 1437 C C . ALA B 1 12 ? -0.033 11.328 17.672 1 87.38 12 ALA B C 1
ATOM 1439 O O . ALA B 1 12 ? 0.438 11.125 18.797 1 87.38 12 ALA B O 1
ATOM 1440 N N . THR B 1 13 ? 0.756 11.688 16.719 1 93.75 13 THR B N 1
ATOM 1441 C CA . THR B 1 13 ? 2.115 12.211 16.797 1 93.75 13 THR B CA 1
ATOM 1442 C C . THR B 1 13 ? 2.324 13.32 15.773 1 93.75 13 THR B C 1
ATOM 1444 O O . THR B 1 13 ? 1.412 13.656 15.016 1 93.75 13 THR B O 1
ATOM 1447 N N . ASP B 1 14 ? 3.438 13.969 15.891 1 95.94 14 ASP B N 1
ATOM 1448 C CA . ASP B 1 14 ? 3.732 14.961 14.859 1 95.94 14 ASP B CA 1
ATOM 1449 C C . ASP B 1 14 ? 3.908 14.297 13.492 1 95.94 14 ASP B C 1
ATOM 1451 O O . ASP B 1 14 ? 4.102 13.086 13.406 1 95.94 14 ASP B O 1
ATOM 1455 N N . GLU B 1 15 ? 3.852 15.102 12.422 1 98 15 GLU B N 1
ATOM 1456 C CA . GLU B 1 15 ? 3.818 14.586 11.055 1 98 15 GLU B CA 1
ATOM 1457 C C . GLU B 1 15 ? 5.012 13.68 10.773 1 98 15 GLU B C 1
ATOM 1459 O O . GLU B 1 15 ? 4.844 12.547 10.312 1 98 15 GLU B O 1
ATOM 1464 N N . LYS B 1 16 ? 6.219 14.203 11.031 1 98.44 16 LYS B N 1
ATOM 1465 C CA . LYS B 1 16 ? 7.41 13.445 10.672 1 98.44 16 LYS B CA 1
ATOM 1466 C C . LYS B 1 16 ? 7.469 12.125 11.43 1 98.44 16 LYS B C 1
ATOM 1468 O O . LYS B 1 16 ? 7.746 11.07 10.844 1 98.44 16 LYS B O 1
ATOM 1473 N N . THR B 1 17 ? 7.191 12.148 12.633 1 98.12 17 THR B N 1
ATOM 1474 C CA . THR B 1 17 ? 7.16 10.945 13.461 1 98.12 17 THR B CA 1
ATOM 1475 C C . THR B 1 17 ? 6.141 9.945 12.914 1 98.12 17 THR B C 1
ATOM 1477 O O . THR B 1 17 ? 6.434 8.758 12.797 1 98.12 17 THR B O 1
ATOM 1480 N N . MET B 1 18 ? 4.977 10.359 12.578 1 97.94 18 MET B N 1
ATOM 1481 C CA . MET B 1 18 ? 3.91 9.492 12.086 1 97.94 18 MET B CA 1
ATOM 1482 C C . MET B 1 18 ? 4.293 8.867 10.75 1 97.94 18 MET B C 1
ATOM 1484 O O . MET B 1 18 ? 4.074 7.672 10.531 1 97.94 18 MET B O 1
ATOM 1488 N N . LEU B 1 19 ? 4.84 9.68 9.852 1 98.69 19 LEU B N 1
ATOM 1489 C CA . LEU B 1 19 ? 5.277 9.172 8.555 1 98.69 19 LEU B CA 1
ATOM 1490 C C . LEU B 1 19 ? 6.289 8.047 8.734 1 98.69 19 LEU B C 1
ATOM 1492 O O . LEU B 1 19 ? 6.176 7.004 8.086 1 98.69 19 LEU B O 1
ATOM 1496 N N . VAL B 1 20 ? 7.223 8.273 9.602 1 98.44 20 VAL B N 1
ATOM 1497 C CA . VAL B 1 20 ? 8.266 7.281 9.82 1 98.44 20 VAL B CA 1
ATOM 1498 C C . VAL B 1 20 ? 7.664 6.023 10.445 1 98.44 20 VAL B C 1
ATOM 1500 O O . VAL B 1 20 ? 8.039 4.902 10.078 1 98.44 20 VAL B O 1
ATOM 1503 N N . GLN B 1 21 ? 6.766 6.168 11.367 1 97.81 21 GLN B N 1
ATOM 1504 C CA . GLN B 1 21 ? 6.094 5.023 11.977 1 97.81 21 GLN B CA 1
ATOM 1505 C C . GLN B 1 21 ? 5.379 4.184 10.922 1 97.81 21 GLN B C 1
ATOM 1507 O O . GLN B 1 21 ? 5.469 2.955 10.93 1 97.81 21 GLN B O 1
ATOM 1512 N N . TYR B 1 22 ? 4.664 4.805 10.047 1 98.44 22 TYR B N 1
ATOM 1513 C CA . TYR B 1 22 ? 3.959 4.082 8.992 1 98.44 22 TYR B CA 1
ATOM 1514 C C . TYR B 1 22 ? 4.941 3.391 8.055 1 98.44 22 TYR B C 1
ATOM 1516 O O . TYR B 1 22 ? 4.711 2.256 7.629 1 98.44 22 TYR B O 1
ATOM 1524 N N . LEU B 1 23 ? 5.992 4.113 7.68 1 98.69 23 LEU B N 1
ATOM 1525 C CA . LEU B 1 23 ? 7.008 3.523 6.809 1 98.69 23 LEU B CA 1
ATOM 1526 C C . LEU B 1 23 ? 7.625 2.289 7.457 1 98.69 23 LEU B C 1
ATOM 1528 O O . LEU B 1 23 ? 7.695 1.226 6.84 1 98.69 23 LEU B O 1
ATOM 1532 N N . ASP B 1 24 ? 8.008 2.432 8.719 1 98.12 24 ASP B N 1
ATOM 1533 C CA . ASP B 1 24 ? 8.609 1.322 9.453 1 98.12 24 ASP B CA 1
ATOM 1534 C C . ASP B 1 24 ? 7.637 0.154 9.578 1 98.12 24 ASP B C 1
ATOM 1536 O O . ASP B 1 24 ? 8.039 -1.009 9.516 1 98.12 24 ASP B O 1
ATOM 1540 N N . HIS B 1 25 ? 6.402 0.471 9.758 1 97.94 25 HIS B N 1
ATOM 1541 C CA . HIS B 1 25 ? 5.383 -0.566 9.859 1 97.94 25 HIS B CA 1
ATOM 1542 C C . HIS B 1 25 ? 5.301 -1.389 8.578 1 97.94 25 HIS B C 1
ATOM 1544 O O . HIS B 1 25 ? 5.223 -2.619 8.633 1 97.94 25 HIS B O 1
ATOM 1550 N N . GLN B 1 26 ? 5.273 -0.718 7.445 1 98.38 26 GLN B N 1
ATOM 1551 C CA . GLN B 1 26 ? 5.203 -1.435 6.176 1 98.38 26 GLN B CA 1
ATOM 1552 C C . GLN B 1 26 ? 6.469 -2.252 5.934 1 98.38 26 GLN B C 1
ATOM 1554 O O . GLN B 1 26 ? 6.398 -3.383 5.449 1 98.38 26 GLN B O 1
ATOM 1559 N N . ARG B 1 27 ? 7.617 -1.667 6.238 1 98.69 27 ARG B N 1
ATOM 1560 C CA . ARG B 1 27 ? 8.891 -2.367 6.109 1 98.69 27 ARG B CA 1
ATOM 1561 C C . ARG B 1 27 ? 8.891 -3.664 6.91 1 98.69 27 ARG B C 1
ATOM 1563 O O . ARG B 1 27 ? 9.266 -4.719 6.398 1 98.69 27 ARG B O 1
ATOM 1570 N N . ALA B 1 28 ? 8.438 -3.561 8.109 1 98 28 ALA B N 1
ATOM 1571 C CA . ALA B 1 28 ? 8.375 -4.723 8.992 1 98 28 ALA B CA 1
ATOM 1572 C C . ALA B 1 28 ? 7.387 -5.762 8.469 1 98 28 ALA B C 1
ATOM 1574 O O . ALA B 1 28 ? 7.605 -6.965 8.625 1 98 28 ALA B O 1
ATOM 1575 N N . THR B 1 29 ? 6.312 -5.316 7.91 1 97.69 29 THR B N 1
ATOM 1576 C CA . THR B 1 29 ? 5.309 -6.211 7.352 1 97.69 29 THR B CA 1
ATOM 1577 C C . THR B 1 29 ? 5.898 -7.055 6.227 1 97.69 29 THR B C 1
ATOM 1579 O O . THR B 1 29 ? 5.715 -8.273 6.191 1 97.69 29 THR B O 1
ATOM 1582 N N . VAL B 1 30 ? 6.609 -6.441 5.344 1 98.19 30 VAL B N 1
ATOM 1583 C CA . VAL B 1 30 ? 7.234 -7.16 4.242 1 98.19 30 VAL B CA 1
ATOM 1584 C C . VAL B 1 30 ? 8.219 -8.195 4.789 1 98.19 30 VAL B C 1
ATOM 1586 O O . VAL B 1 30 ? 8.219 -9.344 4.348 1 98.19 30 VAL B O 1
ATOM 1589 N N . ALA B 1 31 ? 9.023 -7.742 5.727 1 97.81 31 ALA B N 1
ATOM 1590 C CA . ALA B 1 31 ? 10.008 -8.641 6.312 1 97.81 31 ALA B CA 1
ATOM 1591 C C . ALA B 1 31 ? 9.336 -9.852 6.949 1 97.81 31 ALA B C 1
ATOM 1593 O O . ALA B 1 31 ? 9.805 -10.984 6.797 1 97.81 31 ALA B O 1
ATOM 1594 N N . MET B 1 32 ? 8.266 -9.602 7.633 1 96.75 32 MET B N 1
ATOM 1595 C CA . MET B 1 32 ? 7.516 -10.664 8.289 1 96.75 32 MET B CA 1
ATOM 1596 C C . MET B 1 32 ? 7.023 -11.688 7.273 1 96.75 32 MET B C 1
ATOM 1598 O O . MET B 1 32 ? 7.078 -12.898 7.52 1 96.75 32 MET B O 1
ATOM 1602 N N . LYS B 1 33 ? 6.598 -11.25 6.129 1 97.06 33 LYS B N 1
ATOM 1603 C CA . LYS B 1 33 ? 6.055 -12.133 5.098 1 97.06 33 LYS B CA 1
ATOM 1604 C C . LYS B 1 33 ? 7.156 -12.977 4.469 1 97.06 33 LYS B C 1
ATOM 1606 O O . LYS B 1 33 ? 6.906 -14.102 4.027 1 97.06 33 LYS B O 1
ATOM 1611 N N . ALA B 1 34 ? 8.297 -12.477 4.441 1 97.56 34 ALA B N 1
ATOM 1612 C CA . ALA B 1 34 ? 9.391 -13.141 3.742 1 97.56 34 ALA B CA 1
ATOM 1613 C C . ALA B 1 34 ? 10.188 -14.039 4.688 1 97.56 34 ALA B C 1
ATOM 1615 O O . ALA B 1 34 ? 10.883 -14.953 4.246 1 97.56 34 ALA B O 1
ATOM 1616 N N . ARG B 1 35 ? 10.133 -13.766 5.957 1 96.31 35 ARG B N 1
ATOM 1617 C CA . ARG B 1 35 ? 10.977 -14.438 6.941 1 96.31 35 ARG B CA 1
ATOM 1618 C C . ARG B 1 35 ? 10.633 -15.922 7.027 1 96.31 35 ARG B C 1
ATOM 1620 O O . ARG B 1 35 ? 9.453 -16.297 7.016 1 96.31 35 ARG B O 1
ATOM 1627 N N . GLY B 1 36 ? 11.703 -16.781 7.043 1 96.25 36 GLY B N 1
ATOM 1628 C CA . GLY B 1 36 ? 11.547 -18.188 7.395 1 96.25 36 GLY B CA 1
ATOM 1629 C C . GLY B 1 36 ? 11.188 -19.062 6.207 1 96.25 36 GLY B C 1
ATOM 1630 O O . GLY B 1 36 ? 10.984 -20.266 6.359 1 96.25 36 GLY B O 1
ATOM 1631 N N . VAL B 1 37 ? 11.078 -18.516 5.031 1 97.25 37 VAL B N 1
ATOM 1632 C CA . VAL B 1 37 ? 10.797 -19.359 3.863 1 97.25 37 VAL B CA 1
ATOM 1633 C C . VAL B 1 37 ? 12.094 -19.984 3.363 1 97.25 37 VAL B C 1
ATOM 1635 O O . VAL B 1 37 ? 13.18 -19.406 3.521 1 97.25 37 VAL B O 1
ATOM 1638 N N . ASP B 1 38 ? 12 -21.234 2.789 1 97.81 38 ASP B N 1
ATOM 1639 C CA . ASP B 1 38 ? 13.172 -21.891 2.215 1 97.81 38 ASP B CA 1
ATOM 1640 C C . ASP B 1 38 ? 13.398 -21.438 0.771 1 97.81 38 ASP B C 1
ATOM 1642 O O . ASP B 1 38 ? 12.727 -20.531 0.286 1 97.81 38 ASP B O 1
ATOM 1646 N N . ALA B 1 39 ? 14.328 -22.047 0.135 1 98.19 39 ALA B N 1
ATOM 1647 C CA . ALA B 1 39 ? 14.703 -21.641 -1.219 1 98.19 39 ALA B CA 1
ATOM 1648 C C . ALA B 1 39 ? 13.516 -21.766 -2.176 1 98.19 39 ALA B C 1
ATOM 1650 O O . ALA B 1 39 ? 13.312 -20.906 -3.035 1 98.19 39 ALA B O 1
ATOM 1651 N N . ALA B 1 40 ? 12.797 -22.859 -2.064 1 98.25 40 ALA B N 1
ATOM 1652 C CA . ALA B 1 40 ? 11.625 -23.062 -2.914 1 98.25 40 ALA B CA 1
ATOM 1653 C C . ALA B 1 40 ? 10.586 -21.984 -2.682 1 98.25 40 ALA B C 1
ATOM 1655 O O . ALA B 1 40 ? 10.008 -21.453 -3.635 1 98.25 40 ALA B O 1
ATOM 1656 N N . GLY B 1 41 ? 10.336 -21.625 -1.443 1 98.25 41 GLY B N 1
ATOM 1657 C CA . GLY B 1 41 ? 9.406 -20.562 -1.108 1 98.25 41 GLY B CA 1
ATOM 1658 C C . GLY B 1 41 ? 9.875 -19.188 -1.555 1 98.25 41 GLY B C 1
ATOM 1659 O O . GLY B 1 41 ? 9.07 -18.344 -1.976 1 98.25 41 GLY B O 1
ATOM 1660 N N . THR B 1 42 ? 11.164 -18.953 -1.485 1 98.56 42 THR B N 1
ATOM 1661 C CA . THR B 1 42 ? 11.75 -17.703 -1.928 1 98.56 42 THR B CA 1
ATOM 1662 C C . THR B 1 42 ? 11.484 -17.469 -3.414 1 98.56 42 THR B C 1
ATOM 1664 O O . THR B 1 42 ? 11.203 -16.344 -3.832 1 98.56 42 THR B O 1
ATOM 1667 N N . ALA B 1 43 ? 11.477 -18.5 -4.168 1 98.5 43 ALA B N 1
ATOM 1668 C CA . ALA B 1 43 ? 11.406 -18.422 -5.625 1 98.5 43 ALA B CA 1
ATOM 1669 C C . ALA B 1 43 ? 9.984 -18.672 -6.121 1 98.5 43 ALA B C 1
ATOM 1671 O O . ALA B 1 43 ? 9.695 -18.5 -7.309 1 98.5 43 ALA B O 1
ATOM 1672 N N . ALA B 1 44 ? 9.07 -19.062 -5.246 1 98 44 ALA B N 1
ATOM 1673 C CA . ALA B 1 44 ? 7.719 -19.453 -5.641 1 98 44 ALA B CA 1
ATOM 1674 C C . ALA B 1 44 ? 6.965 -18.266 -6.25 1 98 44 ALA B C 1
ATOM 1676 O O . ALA B 1 44 ? 7.094 -17.125 -5.781 1 98 44 ALA B O 1
ATOM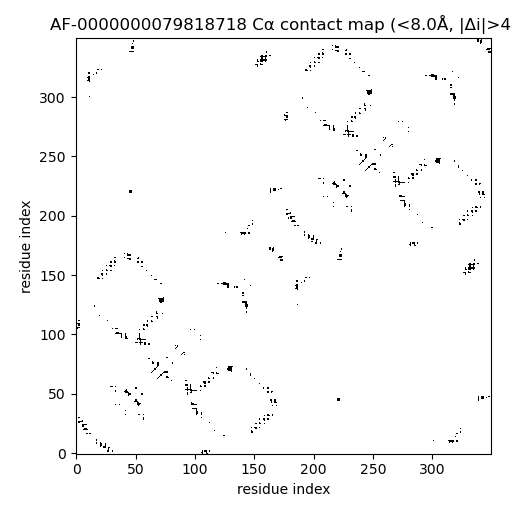 1677 N N . THR B 1 45 ? 6.148 -18.484 -7.281 1 97.81 45 THR B N 1
ATOM 1678 C CA . THR B 1 45 ? 5.246 -17.516 -7.887 1 97.81 45 THR B CA 1
ATOM 1679 C C . THR B 1 45 ? 3.791 -17.922 -7.668 1 97.81 45 THR B C 1
ATOM 1681 O O . THR B 1 45 ? 3.514 -19 -7.129 1 97.81 45 THR B O 1
ATOM 1684 N N . VAL B 1 46 ? 2.904 -17.062 -8.055 1 96.62 46 VAL B N 1
ATOM 1685 C CA . VAL B 1 46 ? 1.482 -17.359 -7.922 1 96.62 46 VAL B CA 1
ATOM 1686 C C . VAL B 1 46 ? 0.738 -16.891 -9.172 1 96.62 46 VAL B C 1
ATOM 1688 O O . VAL B 1 46 ? 0.978 -15.797 -9.672 1 96.62 46 VAL B O 1
ATOM 1691 N N . GLY B 1 47 ? -0.132 -17.719 -9.641 1 94.31 47 GLY B N 1
ATOM 1692 C CA . GLY B 1 47 ? -0.877 -17.391 -10.844 1 94.31 47 GLY B CA 1
ATOM 1693 C C . GLY B 1 47 ? 0.013 -17.109 -12.047 1 94.31 47 GLY B C 1
ATOM 1694 O O . GLY B 1 47 ? 0.897 -17.906 -12.359 1 94.31 47 GLY B O 1
ATOM 1695 N N . ALA B 1 48 ? -0.301 -15.977 -12.664 1 94.5 48 ALA B N 1
ATOM 1696 C CA . ALA B 1 48 ? 0.415 -15.617 -13.891 1 94.5 48 ALA B CA 1
ATOM 1697 C C . ALA B 1 48 ? 1.615 -14.727 -13.578 1 94.5 48 ALA B C 1
ATOM 1699 O O . ALA B 1 48 ? 2.369 -14.352 -14.484 1 94.5 48 ALA B O 1
ATOM 1700 N N . SER B 1 49 ? 1.765 -14.398 -12.344 1 95.75 49 SER B N 1
ATOM 1701 C CA . SER B 1 49 ? 2.771 -13.406 -11.969 1 95.75 49 SER B CA 1
ATOM 1702 C C . SER B 1 49 ? 4.164 -14.031 -11.922 1 95.75 49 SER B C 1
ATOM 1704 O O . SER B 1 49 ? 4.32 -15.18 -11.516 1 95.75 49 SER B O 1
ATOM 1706 N N . THR B 1 50 ? 5.16 -13.195 -12.219 1 97 50 THR B N 1
ATOM 1707 C CA . THR B 1 50 ? 6.555 -13.617 -12.117 1 97 50 THR B CA 1
ATOM 1708 C C . THR B 1 50 ? 7.176 -13.117 -10.812 1 97 50 THR B C 1
ATOM 1710 O O . THR B 1 50 ? 8.359 -13.359 -10.555 1 97 50 THR B O 1
ATOM 1713 N N . LEU B 1 51 ? 6.391 -12.508 -9.992 1 98.06 51 LEU B N 1
ATOM 1714 C CA . LEU B 1 51 ? 6.91 -11.977 -8.734 1 98.06 51 LEU B CA 1
ATOM 1715 C C . LEU B 1 51 ? 7.203 -13.102 -7.754 1 98.06 51 LEU B C 1
ATOM 1717 O O . LEU B 1 51 ? 6.488 -14.109 -7.719 1 98.06 51 LEU B O 1
ATOM 1721 N N . THR B 1 52 ? 8.25 -12.906 -6.957 1 98.75 52 THR B N 1
ATOM 1722 C CA . THR B 1 52 ? 8.633 -13.797 -5.871 1 98.75 52 THR B CA 1
ATOM 1723 C C . THR B 1 52 ? 8.922 -13.008 -4.598 1 98.75 52 THR B C 1
ATOM 1725 O O . THR B 1 52 ? 9.141 -11.797 -4.648 1 98.75 52 THR B O 1
ATOM 1728 N N . LEU B 1 53 ? 8.867 -13.719 -3.48 1 98.75 53 LEU B N 1
ATOM 1729 C CA . LEU B 1 53 ? 9.203 -13.047 -2.229 1 98.75 53 LEU B CA 1
ATOM 1730 C C . LEU B 1 53 ? 10.633 -12.516 -2.26 1 98.75 53 LEU B C 1
ATOM 1732 O O . LEU B 1 53 ? 10.891 -11.391 -1.836 1 98.75 53 LEU B O 1
ATOM 1736 N N . GLY B 1 54 ? 11.555 -13.344 -2.768 1 98.88 54 GLY B N 1
ATOM 1737 C CA . GLY B 1 54 ? 12.938 -12.891 -2.857 1 98.88 54 GLY B CA 1
ATOM 1738 C C . GLY B 1 54 ? 13.102 -11.664 -3.727 1 98.88 54 GLY B C 1
ATOM 1739 O O . GLY B 1 54 ? 13.773 -10.703 -3.336 1 98.88 54 GLY B O 1
ATOM 1740 N N . GLY B 1 55 ? 12.484 -11.68 -4.922 1 98.88 55 GLY B N 1
ATOM 1741 C CA . GLY B 1 55 ? 12.531 -10.531 -5.816 1 98.88 55 GLY B CA 1
ATOM 1742 C C . GLY B 1 55 ? 11.953 -9.273 -5.195 1 98.88 55 GLY B C 1
ATOM 1743 O O . GLY B 1 55 ? 12.492 -8.18 -5.383 1 98.88 55 GLY B O 1
ATOM 1744 N N . LEU B 1 56 ? 10.875 -9.398 -4.457 1 98.88 56 LEU B N 1
ATOM 1745 C CA . LEU B 1 56 ? 10.219 -8.25 -3.822 1 98.88 56 LEU B CA 1
ATOM 1746 C C . LEU B 1 56 ? 11.141 -7.617 -2.781 1 98.88 56 LEU B C 1
ATOM 1748 O O . LEU B 1 56 ? 11.273 -6.391 -2.734 1 98.88 56 LEU B O 1
ATOM 1752 N N . VAL B 1 57 ? 11.734 -8.438 -1.933 1 98.88 57 VAL B N 1
ATOM 1753 C CA . VAL B 1 57 ? 12.609 -7.914 -0.884 1 98.88 57 VAL B CA 1
ATOM 1754 C C . VAL B 1 57 ? 13.797 -7.188 -1.513 1 98.88 57 VAL B C 1
AT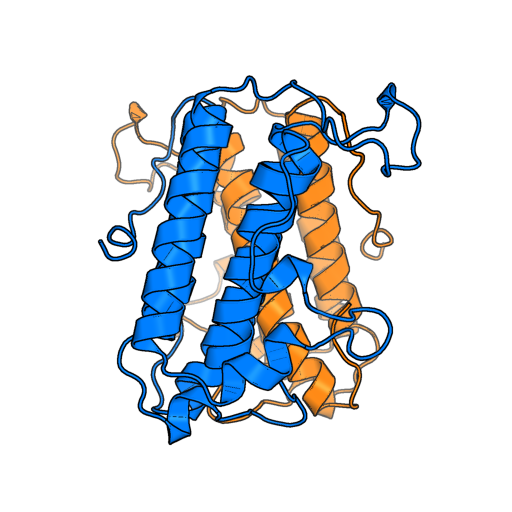OM 1756 O O . VAL B 1 57 ? 14.156 -6.094 -1.082 1 98.88 57 VAL B O 1
ATOM 1759 N N . LYS B 1 58 ? 14.383 -7.773 -2.518 1 98.94 58 LYS B N 1
ATOM 1760 C CA . LYS B 1 58 ? 15.523 -7.141 -3.166 1 98.94 58 LYS B CA 1
ATOM 1761 C C . LYS B 1 58 ? 15.117 -5.836 -3.848 1 98.94 58 LYS B C 1
ATOM 1763 O O . LYS B 1 58 ? 15.852 -4.848 -3.795 1 98.94 58 LYS B O 1
ATOM 1768 N N . HIS B 1 59 ? 13.977 -5.828 -4.465 1 98.88 59 HIS B N 1
ATOM 1769 C CA . HIS B 1 59 ? 13.453 -4.613 -5.082 1 98.88 59 HIS B CA 1
ATOM 1770 C C . HIS B 1 59 ? 13.281 -3.504 -4.055 1 98.88 59 HIS B C 1
ATOM 1772 O O . HIS B 1 59 ? 13.664 -2.357 -4.301 1 98.88 59 HIS B O 1
ATOM 1778 N N . LEU B 1 60 ? 12.703 -3.855 -2.959 1 98.88 60 LEU B N 1
ATOM 1779 C CA . LEU B 1 60 ? 12.461 -2.854 -1.926 1 98.88 60 LEU B CA 1
ATOM 1780 C C . LEU B 1 60 ? 13.773 -2.361 -1.33 1 98.88 60 LEU B C 1
ATOM 1782 O O . LEU B 1 60 ? 13.883 -1.199 -0.934 1 98.88 60 LEU B O 1
ATOM 1786 N N . THR B 1 61 ? 14.812 -3.24 -1.268 1 98.88 61 THR B N 1
ATOM 1787 C CA . THR B 1 61 ? 16.141 -2.807 -0.875 1 98.88 61 THR B CA 1
ATOM 1788 C C . THR B 1 61 ? 16.688 -1.766 -1.853 1 98.88 61 THR B C 1
ATOM 1790 O O . THR B 1 61 ? 17.203 -0.727 -1.438 1 98.88 61 THR B O 1
ATOM 1793 N N . LEU B 1 62 ? 16.516 -2.07 -3.125 1 98.88 62 LEU B N 1
ATOM 1794 C CA . LEU B 1 62 ? 16.953 -1.159 -4.176 1 98.88 62 LEU B CA 1
ATOM 1795 C C . LEU B 1 62 ? 16.25 0.191 -4.055 1 98.88 62 LEU B C 1
ATOM 1797 O O . LEU B 1 62 ? 16.906 1.238 -4.129 1 98.88 62 LEU B O 1
ATOM 1801 N N . VAL B 1 63 ? 14.953 0.203 -3.834 1 98.62 63 VAL B N 1
ATOM 1802 C CA . VAL B 1 63 ? 14.234 1.47 -3.908 1 98.62 63 VAL B CA 1
ATOM 1803 C C . VAL B 1 63 ? 14.492 2.285 -2.643 1 98.62 63 VAL B C 1
ATOM 1805 O O . VAL B 1 63 ? 14.445 3.518 -2.672 1 98.62 63 VAL B O 1
ATOM 1808 N N . GLU B 1 64 ? 14.773 1.616 -1.498 1 98.75 64 GLU B N 1
ATOM 1809 C CA . GLU B 1 64 ? 15.281 2.369 -0.353 1 98.75 64 GLU B CA 1
ATOM 1810 C C . GLU B 1 64 ? 16.531 3.162 -0.723 1 98.75 64 GLU B C 1
ATOM 1812 O O . GLU B 1 64 ? 16.578 4.379 -0.519 1 98.75 64 GLU B O 1
ATOM 1817 N N . HIS B 1 65 ? 17.484 2.465 -1.262 1 98.69 65 HIS B N 1
ATOM 1818 C CA . HIS B 1 65 ? 18.719 3.098 -1.669 1 98.69 65 HIS B CA 1
ATOM 1819 C C . HIS B 1 65 ? 18.484 4.184 -2.711 1 98.69 65 HIS B C 1
ATOM 1821 O O . HIS B 1 65 ? 18.969 5.305 -2.574 1 98.69 65 HIS B O 1
ATOM 1827 N N . SER B 1 66 ? 17.734 3.855 -3.678 1 98.5 66 SER B N 1
ATOM 1828 C CA . SER B 1 66 ? 17.531 4.738 -4.82 1 98.5 66 SER B CA 1
ATOM 1829 C C . SER B 1 66 ? 16.875 6.051 -4.395 1 98.5 66 SER B C 1
ATOM 1831 O O . SER B 1 66 ? 17.375 7.133 -4.715 1 98.5 66 SER B O 1
ATOM 1833 N N . TRP B 1 67 ? 15.828 6.004 -3.609 1 98.56 67 TRP B N 1
ATOM 1834 C CA . TRP B 1 67 ? 15.023 7.188 -3.336 1 98.56 67 TRP B CA 1
ATOM 1835 C C . TRP B 1 67 ? 15.664 8.047 -2.248 1 98.56 67 TRP B C 1
ATOM 1837 O O . TRP B 1 67 ? 15.664 9.273 -2.336 1 98.56 67 TRP B O 1
ATOM 1847 N N . PHE B 1 68 ? 16.203 7.434 -1.172 1 98.75 68 PHE B N 1
ATOM 1848 C CA . PHE B 1 68 ? 16.703 8.219 -0.047 1 98.75 68 PHE B CA 1
ATOM 1849 C C . PHE B 1 68 ? 18.172 8.547 -0.22 1 98.75 68 PHE B C 1
ATOM 1851 O O . PHE B 1 68 ? 18.562 9.719 -0.267 1 98.75 68 PHE B O 1
ATOM 1858 N N . GLU B 1 69 ? 19 7.547 -0.464 1 98 69 GLU B N 1
ATOM 1859 C CA . GLU B 1 69 ? 20.438 7.758 -0.501 1 98 69 GLU B CA 1
ATOM 1860 C C . GLU B 1 69 ? 20.875 8.352 -1.836 1 98 69 GLU B C 1
ATOM 1862 O O . GLU B 1 69 ? 21.719 9.258 -1.873 1 98 69 GLU B O 1
ATOM 1867 N N . HIS B 1 70 ? 20.312 7.859 -2.881 1 97.75 70 HIS B N 1
ATOM 1868 C CA . HIS B 1 70 ? 20.797 8.266 -4.188 1 97.75 70 HIS B CA 1
ATOM 1869 C C . HIS B 1 70 ? 20.094 9.523 -4.684 1 97.75 70 HIS B C 1
ATOM 1871 O O . HIS B 1 70 ? 20.734 10.539 -4.961 1 97.75 70 HIS B O 1
ATOM 1877 N N . ARG B 1 71 ? 18.828 9.531 -4.754 1 96.81 71 ARG B N 1
ATOM 1878 C CA . ARG B 1 71 ? 18.094 10.617 -5.383 1 96.81 71 ARG B CA 1
ATOM 1879 C C . ARG B 1 71 ? 17.891 11.781 -4.414 1 96.81 71 ARG B C 1
ATOM 1881 O O . ARG B 1 71 ? 18.219 12.922 -4.73 1 96.81 71 ARG B O 1
ATOM 1888 N N . PHE B 1 72 ? 17.391 11.539 -3.199 1 98.12 72 PHE B N 1
ATOM 1889 C CA . PHE B 1 72 ? 17.047 12.641 -2.307 1 98.12 72 PHE B CA 1
ATOM 1890 C C . PHE B 1 72 ? 18.297 13.406 -1.89 1 98.12 72 PHE B C 1
ATOM 1892 O O . PHE B 1 72 ? 18.359 14.633 -2.012 1 98.12 72 PHE B O 1
ATOM 1899 N N . VAL B 1 73 ? 19.344 12.695 -1.422 1 97.56 73 VAL B N 1
ATOM 1900 C CA . VAL B 1 73 ? 20.5 13.43 -0.901 1 97.56 73 VAL B CA 1
ATOM 1901 C C . VAL B 1 73 ? 21.578 13.516 -1.971 1 97.56 73 VAL B C 1
ATOM 1903 O O . VAL B 1 73 ? 22.641 14.117 -1.746 1 97.56 73 VAL B O 1
ATOM 1906 N N . ASN B 1 74 ? 21.328 12.852 -3.158 1 97.25 74 ASN B N 1
ATOM 1907 C CA . ASN B 1 74 ? 22.266 12.844 -4.273 1 97.25 74 ASN B CA 1
ATOM 1908 C C . ASN B 1 74 ? 23.562 12.141 -3.9 1 97.25 74 ASN B C 1
ATOM 1910 O O . ASN B 1 74 ? 24.656 12.656 -4.164 1 97.25 74 ASN B O 1
ATOM 1914 N N . GLY B 1 75 ? 23.438 11.062 -3.189 1 97.31 75 GLY B N 1
ATOM 1915 C CA . GLY B 1 75 ? 24.594 10.242 -2.865 1 97.31 75 GLY B CA 1
ATOM 1916 C C . GLY B 1 75 ? 25.016 9.32 -4 1 97.31 75 GLY B C 1
ATOM 1917 O O . GLY B 1 75 ? 24.266 9.148 -4.969 1 97.31 75 GLY B O 1
ATOM 1918 N N . PRO B 1 76 ? 26.219 8.805 -3.936 1 96.31 76 PRO B N 1
ATOM 1919 C CA . PRO B 1 76 ? 26.641 7.867 -4.977 1 96.31 76 PRO B CA 1
ATOM 1920 C C . PRO B 1 76 ? 25.797 6.594 -5.004 1 96.31 76 PRO B C 1
ATOM 1922 O O . PRO B 1 76 ? 25.266 6.18 -3.973 1 96.31 76 PRO B O 1
ATOM 1925 N N . GLU B 1 77 ? 25.672 6.039 -6.152 1 96.31 77 GLU B N 1
ATOM 1926 C CA . GLU B 1 77 ? 25.031 4.73 -6.258 1 96.31 77 GLU B CA 1
ATOM 1927 C C . GLU B 1 77 ? 25.906 3.643 -5.645 1 96.31 77 GLU B C 1
ATOM 1929 O O . GLU B 1 77 ? 27.078 3.502 -6.004 1 96.31 77 GLU B O 1
ATOM 1934 N N . ARG B 1 78 ? 25.406 2.881 -4.809 1 96.19 78 ARG B N 1
ATOM 1935 C CA . ARG B 1 78 ? 26.141 1.818 -4.129 1 96.19 78 ARG B CA 1
ATOM 1936 C C . ARG B 1 78 ? 26.109 0.525 -4.938 1 96.19 78 ARG B C 1
ATOM 1938 O O . ARG B 1 78 ? 25.203 0.317 -5.746 1 96.19 78 ARG B O 1
ATOM 1945 N N . GLU B 1 79 ? 27.188 -0.214 -4.695 1 97.12 79 GLU B N 1
ATOM 1946 C CA . GLU B 1 79 ? 27.109 -1.586 -5.188 1 97.12 79 GLU B CA 1
ATOM 1947 C C . GLU B 1 79 ? 26.031 -2.381 -4.445 1 97.12 79 GLU B C 1
ATOM 1949 O O . GLU B 1 79 ? 25.781 -2.133 -3.264 1 97.12 79 GLU B O 1
ATOM 1954 N N . PRO B 1 80 ? 25.391 -3.414 -5.043 1 97.62 80 PRO B N 1
ATOM 1955 C CA . PRO B 1 80 ? 25.641 -3.914 -6.395 1 97.62 80 PRO B CA 1
ATOM 1956 C C . PRO B 1 80 ? 24.891 -3.119 -7.469 1 97.62 80 PRO B C 1
ATOM 1958 O O . PRO B 1 80 ? 25.016 -3.412 -8.656 1 97.62 80 PRO B O 1
ATOM 1961 N N . TRP B 1 81 ? 24.125 -2.076 -7.066 1 98.25 81 TRP B N 1
ATOM 1962 C CA . TRP B 1 81 ? 23.219 -1.392 -7.984 1 98.25 81 TRP B CA 1
ATOM 1963 C C . TRP B 1 81 ? 24 -0.642 -9.055 1 98.25 81 TRP B C 1
ATOM 1965 O O . TRP B 1 81 ? 23.609 -0.631 -10.227 1 98.25 81 TRP B O 1
ATOM 1975 N N . ALA B 1 82 ? 25.109 -0.061 -8.695 1 97.5 82 ALA B N 1
ATOM 1976 C CA . ALA B 1 82 ? 25.922 0.786 -9.562 1 97.5 82 ALA B CA 1
ATOM 1977 C C . ALA B 1 82 ? 26.469 -0.006 -10.75 1 97.5 82 ALA B C 1
ATOM 1979 O O . ALA B 1 82 ? 26.703 0.553 -11.82 1 97.5 82 ALA B O 1
ATOM 1980 N N . SER B 1 83 ? 26.641 -1.275 -10.578 1 98.12 83 SER B N 1
ATOM 1981 C CA . SER B 1 83 ? 27.281 -2.098 -11.594 1 98.12 83 SER B CA 1
ATOM 1982 C C . SER B 1 83 ? 26.25 -2.783 -12.492 1 98.12 83 SER B C 1
ATOM 1984 O O . SER B 1 83 ? 26.609 -3.486 -13.438 1 98.12 83 SER B O 1
ATOM 1986 N N . VAL B 1 84 ? 24.984 -2.637 -12.219 1 98.19 84 VAL B N 1
ATOM 1987 C CA . VAL B 1 84 ? 23.922 -3.271 -13 1 98.19 84 VAL B CA 1
ATOM 1988 C C . VAL B 1 84 ? 23.719 -2.492 -14.297 1 98.19 84 VAL B C 1
ATOM 1990 O O . VAL B 1 84 ? 23.656 -1.261 -14.289 1 98.19 84 VAL B O 1
ATOM 1993 N N . ASP B 1 85 ? 23.656 -3.178 -15.445 1 98.19 85 ASP B N 1
ATOM 1994 C CA . ASP B 1 85 ? 23.203 -2.586 -16.703 1 98.19 85 ASP B CA 1
ATOM 1995 C C . ASP B 1 85 ? 21.672 -2.551 -16.766 1 98.19 85 ASP B C 1
ATOM 1997 O O . ASP B 1 85 ? 21.062 -3.42 -17.375 1 98.19 85 ASP B O 1
ATOM 2001 N N . TRP B 1 86 ? 21.078 -1.557 -16.25 1 96.88 86 TRP B N 1
ATOM 2002 C CA . TRP B 1 86 ? 19.625 -1.456 -16.078 1 96.88 86 TRP B CA 1
ATOM 2003 C C . TRP B 1 86 ? 18.922 -1.376 -17.422 1 96.88 86 TRP B C 1
ATOM 2005 O O . TRP B 1 86 ? 17.75 -1.74 -17.531 1 96.88 86 TRP B O 1
ATOM 2015 N N . ASP B 1 87 ? 19.562 -0.851 -18.453 1 97.12 87 ASP B N 1
ATOM 2016 C CA . ASP B 1 87 ? 18.969 -0.824 -19.781 1 97.12 87 ASP B CA 1
ATOM 2017 C C . ASP B 1 87 ? 18.797 -2.236 -20.344 1 97.12 87 ASP B C 1
ATOM 2019 O O . ASP B 1 87 ? 17.781 -2.545 -20.969 1 97.12 87 ASP B O 1
ATOM 2023 N N . ALA B 1 88 ? 19.781 -3.021 -20.062 1 97.69 88 ALA B N 1
ATOM 2024 C CA . ALA B 1 88 ? 19.781 -4.391 -20.578 1 97.69 88 ALA B CA 1
ATOM 2025 C C . ALA B 1 88 ? 18.875 -5.289 -19.719 1 97.69 88 ALA B C 1
ATOM 2027 O O . ALA B 1 88 ? 18.297 -6.25 -20.219 1 97.69 88 ALA B O 1
ATOM 2028 N N . ASP B 1 89 ? 18.797 -4.992 -18.484 1 97.31 89 ASP B N 1
ATOM 2029 C CA . ASP B 1 89 ? 18.031 -5.816 -17.547 1 97.31 89 ASP B CA 1
ATOM 2030 C C . ASP B 1 89 ? 17.266 -4.949 -16.547 1 97.31 89 ASP B C 1
ATOM 2032 O O . ASP B 1 89 ? 17.609 -4.902 -15.367 1 97.31 89 ASP B O 1
ATOM 2036 N N . PRO B 1 90 ? 16.125 -4.395 -16.969 1 96.75 90 PRO B N 1
ATOM 2037 C CA . PRO B 1 90 ? 15.406 -3.447 -16.125 1 96.75 90 PRO B CA 1
ATOM 2038 C C . PRO B 1 90 ? 14.797 -4.109 -14.883 1 96.75 90 PRO B C 1
ATOM 2040 O O . PRO B 1 90 ? 14.469 -3.422 -13.914 1 96.75 90 PRO B O 1
ATOM 2043 N N . ASP B 1 91 ? 14.664 -5.441 -14.891 1 97 91 ASP B N 1
ATOM 2044 C CA . ASP B 1 91 ? 14.086 -6.152 -13.758 1 97 91 ASP B CA 1
ATOM 2045 C C . ASP B 1 91 ? 15.141 -6.988 -13.031 1 97 91 ASP B C 1
ATOM 2047 O O . ASP B 1 91 ? 14.82 -8.023 -12.445 1 97 91 ASP B O 1
ATOM 2051 N N . TRP B 1 92 ? 16.375 -6.535 -13.078 1 98.5 92 TRP B N 1
ATOM 2052 C CA . TRP B 1 92 ? 17.516 -7.293 -12.578 1 98.5 92 TRP B CA 1
ATOM 2053 C C . TRP B 1 92 ? 17.297 -7.711 -11.133 1 98.5 92 TRP B C 1
ATOM 2055 O O . TRP B 1 92 ? 17.531 -8.867 -10.773 1 98.5 92 TRP B O 1
ATOM 2065 N N . GLU B 1 93 ? 16.844 -6.84 -10.289 1 98.5 93 GLU B N 1
ATOM 2066 C CA . GLU B 1 93 ? 16.719 -7.129 -8.867 1 98.5 93 GLU B CA 1
ATOM 2067 C C . GLU B 1 93 ? 15.586 -8.117 -8.602 1 98.5 93 GLU B C 1
ATOM 2069 O O . GLU B 1 93 ? 15.688 -8.953 -7.691 1 98.5 93 GLU B O 1
ATOM 2074 N N . PHE B 1 94 ? 14.5 -8.008 -9.352 1 98.5 94 PHE B N 1
ATOM 2075 C CA . PHE B 1 94 ? 13.43 -8.984 -9.219 1 98.5 94 PHE B CA 1
ATOM 2076 C C . PHE B 1 94 ? 13.906 -10.375 -9.617 1 98.5 94 PHE B C 1
ATOM 2078 O O . PHE B 1 94 ? 13.664 -11.352 -8.898 1 98.5 94 PHE B O 1
ATOM 2085 N N . ARG B 1 95 ? 14.594 -10.438 -10.727 1 98.06 95 ARG B N 1
ATOM 2086 C CA . ARG B 1 95 ? 15.047 -11.719 -11.266 1 98.06 95 ARG B CA 1
ATOM 2087 C C . ARG B 1 95 ? 16.062 -12.367 -10.336 1 98.06 95 ARG B C 1
ATOM 2089 O O . ARG B 1 95 ? 15.922 -13.539 -9.984 1 98.06 95 ARG B O 1
ATOM 2096 N N . THR B 1 96 ? 17.047 -11.656 -9.922 1 98.56 96 THR B N 1
ATOM 2097 C CA . THR B 1 96 ? 18.125 -12.242 -9.148 1 98.56 96 THR B CA 1
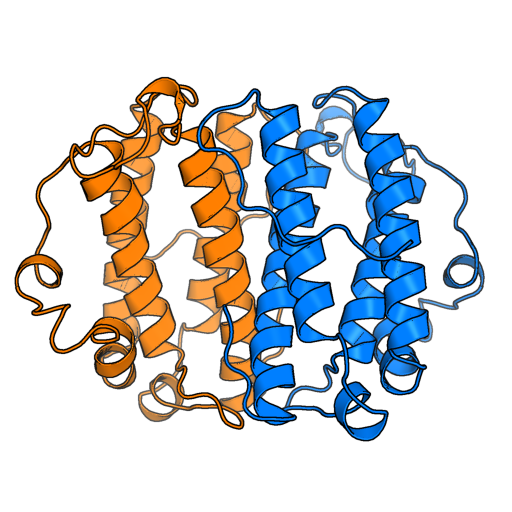ATOM 2098 C C . THR B 1 96 ? 17.688 -12.531 -7.715 1 98.56 96 THR B C 1
ATOM 2100 O O . THR B 1 96 ? 18.125 -13.508 -7.102 1 98.56 96 THR B O 1
ATOM 2103 N N . GLY B 1 97 ? 16.812 -11.695 -7.176 1 98.75 97 GLY B N 1
ATOM 2104 C CA . GLY B 1 97 ? 16.312 -11.906 -5.828 1 98.75 97 GLY B CA 1
ATOM 2105 C C . GLY B 1 97 ? 15.586 -13.234 -5.66 1 98.75 97 GLY B C 1
ATOM 2106 O O . GLY B 1 97 ? 15.547 -13.789 -4.562 1 98.75 97 GLY B O 1
ATOM 2107 N N . ALA B 1 98 ? 15.078 -13.75 -6.727 1 98.31 98 ALA B N 1
ATOM 2108 C CA . ALA B 1 98 ? 14.266 -14.969 -6.699 1 98.31 98 ALA B CA 1
ATOM 2109 C C . ALA B 1 98 ? 15.086 -16.172 -6.258 1 98.31 98 ALA B C 1
ATOM 2111 O O . ALA B 1 98 ? 14.539 -17.172 -5.781 1 98.31 98 ALA B O 1
ATOM 2112 N N . THR B 1 99 ? 16.406 -16.094 -6.379 1 98 99 THR B N 1
ATOM 2113 C CA . THR B 1 99 ? 17.219 -17.281 -6.121 1 98 99 THR B CA 1
ATOM 2114 C C . THR B 1 99 ? 18.266 -17 -5.047 1 98 99 THR B C 1
ATOM 2116 O O . THR B 1 99 ? 19.125 -17.844 -4.773 1 98 99 THR B O 1
ATOM 2119 N N . GLU B 1 100 ? 18.266 -15.875 -4.496 1 98.5 100 GLU B N 1
ATOM 2120 C CA . GLU B 1 100 ? 19.203 -15.531 -3.43 1 98.5 100 GLU B CA 1
ATOM 2121 C C . GLU B 1 100 ? 18.688 -15.984 -2.068 1 98.5 100 GLU B C 1
ATOM 2123 O O . GLU B 1 100 ? 17.516 -16.344 -1.931 1 98.5 100 GLU B O 1
ATOM 2128 N N . ASP B 1 101 ? 19.609 -16.047 -1.105 1 98.25 101 ASP B N 1
ATOM 2129 C CA . ASP B 1 101 ? 19.25 -16.453 0.248 1 98.25 101 ASP B CA 1
ATOM 2130 C C . ASP B 1 101 ? 18.359 -15.406 0.911 1 98.25 101 ASP B C 1
ATOM 2132 O O . ASP B 1 101 ? 18.734 -14.234 1.025 1 98.25 101 ASP B O 1
ATOM 2136 N N . ILE B 1 102 ? 17.219 -15.836 1.354 1 98.38 102 ILE B N 1
ATOM 2137 C CA . ILE B 1 102 ? 16.188 -14.906 1.84 1 98.38 102 ILE B CA 1
ATOM 2138 C C . ILE B 1 102 ? 16.703 -14.211 3.102 1 98.38 102 ILE B C 1
ATOM 2140 O O . ILE B 1 102 ? 16.391 -13.031 3.33 1 98.38 102 ILE B O 1
ATOM 2144 N N . ASP B 1 103 ? 17.453 -14.875 3.953 1 97.88 103 ASP B N 1
ATOM 2145 C CA . ASP B 1 103 ? 17.984 -14.25 5.164 1 97.88 103 ASP B CA 1
ATOM 2146 C C . ASP B 1 103 ? 18.984 -13.156 4.824 1 97.88 103 ASP B C 1
ATOM 2148 O O . ASP B 1 103 ? 19.031 -12.117 5.484 1 97.88 103 ASP B O 1
ATOM 2152 N N . GLU B 1 104 ? 19.781 -13.391 3.848 1 98.31 104 GLU B N 1
ATOM 2153 C CA . GLU B 1 104 ? 20.719 -12.375 3.381 1 98.31 104 GLU B CA 1
ATOM 2154 C C . GLU B 1 104 ? 19.984 -11.18 2.785 1 98.31 104 GLU B C 1
ATOM 2156 O O . GLU B 1 104 ? 20.359 -10.031 3.029 1 98.31 104 GLU B O 1
ATOM 2161 N N . LEU B 1 105 ? 18.969 -11.484 1.989 1 98.69 105 LEU B N 1
ATOM 2162 C CA . LEU B 1 105 ? 18.156 -10.414 1.413 1 98.69 105 LEU B CA 1
ATOM 2163 C C . LEU B 1 105 ? 17.547 -9.547 2.508 1 98.69 105 LEU B C 1
ATOM 2165 O O . LEU B 1 105 ? 17.562 -8.32 2.414 1 98.69 105 LEU B O 1
ATOM 2169 N N . LEU B 1 106 ? 17.062 -10.188 3.506 1 98.69 106 LEU B N 1
ATOM 2170 C CA . LEU B 1 106 ? 16.406 -9.469 4.598 1 98.69 106 LEU B CA 1
ATOM 2171 C C . LEU B 1 106 ? 17.438 -8.656 5.391 1 98.69 106 LEU B C 1
ATOM 2173 O O . LEU B 1 106 ? 17.125 -7.559 5.863 1 98.69 106 LEU B O 1
ATOM 2177 N N . ALA B 1 107 ? 18.594 -9.172 5.559 1 98.44 107 ALA B N 1
ATOM 2178 C CA . ALA B 1 107 ? 19.656 -8.414 6.223 1 98.44 107 ALA B CA 1
ATOM 2179 C C . ALA B 1 107 ? 20.016 -7.168 5.426 1 98.44 107 ALA B C 1
ATOM 2181 O O . ALA B 1 107 ? 20.203 -6.09 6 1 98.44 107 ALA B O 1
ATOM 2182 N N . ASP B 1 108 ? 20.156 -7.332 4.121 1 98.5 108 ASP B N 1
ATOM 2183 C CA . ASP B 1 108 ? 20.438 -6.199 3.246 1 98.5 108 ASP B CA 1
ATOM 2184 C C . ASP B 1 108 ? 19.312 -5.164 3.309 1 98.5 108 ASP B C 1
ATOM 2186 O O . ASP B 1 108 ? 19.562 -3.961 3.305 1 98.5 108 ASP B O 1
ATOM 2190 N N . TYR B 1 109 ? 18.109 -5.652 3.305 1 98.75 109 TYR B N 1
ATOM 2191 C CA . TYR B 1 109 ? 16.953 -4.773 3.4 1 98.75 109 TYR B CA 1
ATOM 2192 C C . TYR B 1 109 ? 16.969 -3.986 4.707 1 98.75 109 TYR B C 1
ATOM 2194 O O . TYR B 1 109 ? 16.766 -2.77 4.707 1 98.75 109 TYR B O 1
ATOM 2202 N N . ALA B 1 110 ? 17.25 -4.672 5.812 1 98.5 110 ALA B N 1
ATOM 2203 C CA . ALA B 1 110 ? 17.328 -4.02 7.117 1 98.5 110 ALA B CA 1
ATOM 2204 C C . ALA B 1 110 ? 18.406 -2.932 7.117 1 98.5 110 ALA B C 1
ATOM 2206 O O . ALA B 1 110 ? 18.172 -1.832 7.633 1 98.5 110 ALA B O 1
ATOM 2207 N N . ALA B 1 111 ? 19.5 -3.211 6.57 1 98.44 111 ALA B N 1
ATOM 2208 C CA . ALA B 1 111 ? 20.594 -2.244 6.512 1 98.44 111 ALA B CA 1
ATOM 2209 C C . ALA B 1 111 ? 20.203 -1.028 5.672 1 98.44 111 ALA B C 1
ATOM 2211 O O . ALA B 1 111 ? 20.516 0.109 6.039 1 98.44 111 ALA B O 1
ATOM 2212 N N . ALA B 1 112 ? 19.562 -1.27 4.539 1 98.44 112 ALA B N 1
ATOM 2213 C CA . ALA B 1 112 ? 19.094 -0.174 3.689 1 98.44 112 ALA B CA 1
ATOM 2214 C C . ALA B 1 112 ? 18.094 0.709 4.426 1 98.44 112 ALA B C 1
ATOM 2216 O O . ALA B 1 112 ? 18.156 1.938 4.336 1 98.44 112 ALA B O 1
ATOM 2217 N N . CYS B 1 113 ? 17.172 0.076 5.137 1 98.62 113 CYS B N 1
ATOM 2218 C CA . CYS B 1 113 ? 16.172 0.813 5.898 1 98.62 113 CYS B CA 1
ATOM 2219 C C . CYS B 1 113 ? 16.828 1.689 6.961 1 98.62 113 CYS B C 1
ATOM 2221 O O . CYS B 1 113 ? 16.406 2.826 7.18 1 98.62 113 CYS B O 1
ATOM 2223 N N . GLU B 1 114 ? 17.828 1.144 7.617 1 97.94 114 GLU B N 1
ATOM 2224 C CA . GLU B 1 114 ? 18.547 1.916 8.617 1 97.94 114 GLU B CA 1
ATOM 2225 C C . GLU B 1 114 ? 19.203 3.15 8 1 97.94 114 GLU B C 1
ATOM 2227 O O . GLU B 1 114 ? 19.141 4.242 8.57 1 97.94 114 GLU B O 1
ATOM 2232 N N . ARG B 1 115 ? 19.828 3.02 6.879 1 98.12 115 ARG B N 1
ATOM 2233 C CA . ARG B 1 115 ? 20.438 4.148 6.191 1 98.12 115 ARG B CA 1
ATOM 2234 C C . ARG B 1 115 ? 19.391 5.172 5.766 1 98.12 115 ARG B C 1
ATOM 2236 O O . ARG B 1 115 ? 19.625 6.379 5.875 1 98.12 115 ARG B O 1
ATOM 2243 N N . SER B 1 116 ? 18.297 4.664 5.23 1 98.62 116 SER B N 1
ATOM 2244 C CA . SER B 1 116 ? 17.188 5.547 4.855 1 98.62 116 SER B CA 1
ATOM 2245 C C . SER B 1 116 ? 16.703 6.352 6.055 1 98.62 116 SER B C 1
ATOM 2247 O O . SER B 1 116 ? 16.438 7.555 5.938 1 98.62 116 SER B O 1
ATOM 2249 N N . ASN B 1 117 ? 16.547 5.652 7.18 1 98.5 117 ASN B N 1
ATOM 2250 C CA . ASN B 1 117 ? 16.078 6.336 8.383 1 98.5 117 ASN B CA 1
ATOM 2251 C C . ASN B 1 117 ? 17.062 7.418 8.828 1 98.5 117 ASN B C 1
ATOM 2253 O O . ASN B 1 117 ? 16.656 8.453 9.352 1 98.5 117 ASN B O 1
ATOM 2257 N N . ALA B 1 118 ? 18.328 7.215 8.68 1 98.5 118 ALA B N 1
ATOM 2258 C CA . ALA B 1 118 ? 19.328 8.234 8.992 1 98.5 118 ALA B CA 1
ATOM 2259 C C . ALA B 1 118 ? 19.156 9.461 8.102 1 98.5 118 ALA B C 1
ATOM 2261 O O . ALA B 1 118 ? 19.266 10.594 8.57 1 98.5 118 ALA B O 1
ATOM 2262 N N . VAL B 1 119 ? 18.891 9.242 6.805 1 98.62 119 VAL B N 1
ATOM 2263 C CA . VAL B 1 119 ? 18.641 10.336 5.871 1 98.62 119 VAL B CA 1
ATOM 2264 C C . VAL B 1 119 ? 17.406 11.117 6.312 1 98.62 119 VAL B C 1
ATOM 2266 O O . VAL B 1 119 ? 17.422 12.352 6.359 1 98.62 119 VAL B O 1
ATOM 2269 N N . ILE B 1 120 ? 16.328 10.438 6.621 1 98.81 120 ILE B N 1
ATOM 2270 C CA . ILE B 1 120 ? 15.078 11.055 7.035 1 98.81 120 ILE B CA 1
ATOM 2271 C C . ILE B 1 120 ? 15.305 11.891 8.289 1 98.81 120 ILE B C 1
ATOM 2273 O O . ILE B 1 120 ? 14.836 13.023 8.383 1 98.81 120 ILE B O 1
ATOM 2277 N N . ALA B 1 121 ? 16.031 11.344 9.258 1 98.62 121 ALA B N 1
ATOM 2278 C CA . ALA B 1 121 ? 16.266 12.016 10.531 1 98.62 121 ALA B CA 1
ATOM 2279 C C . ALA B 1 121 ? 17.047 13.312 10.336 1 98.62 121 ALA B C 1
ATOM 2281 O O . ALA B 1 121 ? 16.828 14.281 11.062 1 98.62 121 ALA B O 1
ATOM 2282 N N . ALA B 1 122 ? 17.844 13.398 9.359 1 98.5 122 ALA B N 1
ATOM 2283 C CA . ALA B 1 122 ? 18.766 14.508 9.164 1 98.5 122 ALA B CA 1
ATOM 2284 C C . ALA B 1 122 ? 18.125 15.625 8.352 1 98.5 122 ALA B C 1
ATOM 2286 O O . ALA B 1 122 ? 18.703 16.719 8.227 1 98.5 122 ALA B O 1
ATOM 2287 N N . ALA B 1 123 ? 16.953 15.422 7.844 1 98.62 123 ALA B N 1
ATOM 2288 C CA . ALA B 1 123 ? 16.359 16.375 6.91 1 98.62 123 ALA B CA 1
ATOM 2289 C C . ALA B 1 123 ? 15.023 16.891 7.418 1 98.62 123 ALA B C 1
ATOM 2291 O O . ALA B 1 123 ? 14.445 16.312 8.352 1 98.62 123 ALA B O 1
ATOM 2292 N N . LYS B 1 124 ? 14.562 18 6.805 1 98.5 124 LYS B N 1
ATOM 2293 C CA . LYS B 1 124 ? 13.219 18.516 7.035 1 98.5 124 LYS B CA 1
ATOM 2294 C C . LYS B 1 124 ? 12.25 18.016 5.977 1 98.5 124 LYS B C 1
ATOM 2296 O O . LYS B 1 124 ? 12.641 17.781 4.828 1 98.5 124 LYS B O 1
ATOM 2301 N N . LEU B 1 125 ? 11 17.906 6.301 1 98.31 125 LEU B N 1
ATOM 2302 C CA . LEU B 1 125 ? 9.984 17.312 5.438 1 98.31 125 LEU B CA 1
ATOM 2303 C C . LEU B 1 125 ? 9.836 18.109 4.148 1 98.31 125 LEU B C 1
ATOM 2305 O O . LEU B 1 125 ? 9.461 17.562 3.109 1 98.31 125 LEU B O 1
ATOM 2309 N N . ASP B 1 126 ? 10.172 19.375 4.191 1 97.12 126 ASP B N 1
ATOM 2310 C CA . ASP B 1 126 ? 9.977 20.219 3.02 1 97.12 126 ASP B CA 1
ATOM 2311 C C . ASP B 1 126 ? 11.258 20.297 2.184 1 97.12 126 ASP B C 1
ATOM 2313 O O . ASP B 1 126 ? 11.273 20.922 1.12 1 97.12 126 ASP B O 1
ATOM 2317 N N . ASP B 1 127 ? 12.305 19.688 2.697 1 97.25 127 ASP B N 1
ATOM 2318 C CA . ASP B 1 127 ? 13.523 19.656 1.892 1 97.25 127 ASP B CA 1
ATOM 2319 C C . ASP B 1 127 ? 13.273 18.953 0.556 1 97.25 127 ASP B C 1
ATOM 2321 O O . ASP B 1 127 ? 12.5 18 0.483 1 97.25 127 ASP B O 1
ATOM 2325 N N . ARG B 1 128 ? 14.008 19.375 -0.493 1 96.44 128 ARG B N 1
ATOM 2326 C CA . ARG B 1 128 ? 13.742 18.906 -1.849 1 96.44 128 ARG B CA 1
ATOM 2327 C C . ARG B 1 128 ? 14.812 17.922 -2.312 1 96.44 128 ARG B C 1
ATOM 2329 O O . ARG B 1 128 ? 15.977 18.031 -1.91 1 96.44 128 ARG B O 1
ATOM 2336 N N . LEU B 1 129 ? 14.312 17.016 -3.162 1 96.69 129 LEU B N 1
ATOM 2337 C CA . LEU B 1 129 ? 15.188 16.031 -3.799 1 96.69 129 LEU B CA 1
ATOM 2338 C C . LEU B 1 129 ? 16.359 16.703 -4.488 1 96.69 129 LEU B C 1
ATOM 2340 O O . LEU B 1 129 ? 16.172 17.656 -5.258 1 96.69 129 LEU B O 1
ATOM 2344 N N . ALA B 1 130 ? 17.547 16.25 -4.309 1 95.31 130 ALA B N 1
ATOM 2345 C CA . ALA B 1 130 ? 18.766 16.953 -4.723 1 95.31 130 ALA B CA 1
ATOM 2346 C C . ALA B 1 130 ? 19.312 16.375 -6.031 1 95.31 130 ALA B C 1
ATOM 2348 O O . ALA B 1 130 ? 20.141 17 -6.688 1 95.31 130 ALA B O 1
ATOM 2349 N N . TRP B 1 131 ? 18.891 15.18 -6.406 1 94.5 131 TRP B N 1
ATOM 2350 C CA . TRP B 1 131 ? 19.406 14.508 -7.594 1 94.5 131 TRP B CA 1
ATOM 2351 C C . TRP B 1 131 ? 19.203 15.367 -8.836 1 94.5 131 TRP B C 1
ATOM 2353 O O . TRP B 1 131 ? 18.094 15.781 -9.141 1 94.5 131 TRP B O 1
ATOM 2363 N N . PRO B 1 132 ? 20.219 15.555 -9.617 1 91.56 132 PRO B N 1
ATOM 2364 C CA . PRO B 1 132 ? 20.156 16.516 -10.734 1 91.56 132 PRO B CA 1
ATOM 2365 C C . PRO B 1 132 ? 19.406 15.953 -11.938 1 91.56 132 PRO B C 1
ATOM 2367 O O . PRO B 1 132 ? 19.016 16.703 -12.836 1 91.56 132 PRO B O 1
ATOM 2370 N N . GLY B 1 133 ? 19.25 14.656 -12.008 1 88.25 133 GLY B N 1
ATOM 2371 C CA . GLY B 1 133 ? 18.609 14.055 -13.164 1 88.25 133 GLY B CA 1
ATOM 2372 C C . GLY B 1 133 ? 17.094 14.172 -13.133 1 88.25 133 GLY B C 1
ATOM 2373 O O . GLY B 1 133 ? 16.406 13.641 -14.016 1 88.25 133 GLY B O 1
ATOM 2374 N N . TRP B 1 134 ? 16.594 14.797 -12.078 1 85.94 134 TRP B N 1
ATOM 2375 C CA . TRP B 1 134 ? 15.148 15 -12.039 1 85.94 134 TRP B CA 1
ATOM 2376 C C . TRP B 1 134 ? 14.719 16.094 -13.008 1 85.94 134 TRP B C 1
ATOM 2378 O O . TRP B 1 134 ? 15.242 17.203 -12.969 1 85.94 134 TRP B O 1
ATOM 2388 N N . ASP B 1 135 ? 13.852 15.82 -13.883 1 76.5 135 ASP B N 1
ATOM 2389 C CA . ASP B 1 135 ? 13.547 16.641 -15.062 1 76.5 135 ASP B CA 1
ATOM 2390 C C . ASP B 1 135 ? 12.656 17.812 -14.695 1 76.5 135 ASP B C 1
ATOM 2392 O O . ASP B 1 135 ? 12.719 18.875 -15.328 1 76.5 135 ASP B O 1
ATOM 2396 N N . GLU B 1 136 ? 11.875 17.672 -13.773 1 69 136 GLU B N 1
ATOM 2397 C CA . GLU B 1 136 ? 10.898 18.719 -13.508 1 69 136 GLU B CA 1
ATOM 2398 C C . GLU B 1 136 ? 11.555 19.938 -12.867 1 69 136 GLU B C 1
ATOM 2400 O O . GLU B 1 136 ? 12.68 19.844 -12.352 1 69 136 GLU B O 1
ATOM 2405 N N . ALA B 1 137 ? 10.766 21.047 -13.062 1 72.06 137 ALA B N 1
ATOM 2406 C CA . ALA B 1 137 ? 11.195 22.297 -12.445 1 72.06 137 ALA B CA 1
ATOM 2407 C C . ALA B 1 137 ? 11.414 22.109 -10.945 1 72.06 137 ALA B C 1
ATOM 2409 O O . ALA B 1 137 ? 10.844 21.219 -10.328 1 72.06 137 ALA B O 1
ATOM 2410 N N . GLU B 1 138 ? 12.32 22.938 -10.539 1 69.88 138 GLU B N 1
ATOM 2411 C CA . GLU B 1 138 ? 12.711 22.859 -9.133 1 69.88 138 GLU B CA 1
ATOM 2412 C C . GLU B 1 138 ? 11.492 22.812 -8.227 1 69.88 138 GLU B C 1
ATOM 2414 O O . GLU B 1 138 ? 11.453 22.031 -7.273 1 69.88 138 GLU B O 1
ATOM 2419 N N . ARG B 1 139 ? 10.555 23.656 -8.578 1 70 139 ARG B N 1
ATOM 2420 C CA . ARG B 1 139 ? 9.375 23.781 -7.73 1 70 139 ARG B CA 1
ATOM 2421 C C . ARG B 1 139 ? 8.539 22.5 -7.762 1 70 139 ARG B C 1
ATOM 2423 O O . ARG B 1 139 ? 7.699 22.281 -6.883 1 70 139 ARG B O 1
ATOM 2430 N N . GLU B 1 140 ? 8.914 21.719 -8.625 1 84.38 140 GLU B N 1
ATOM 2431 C CA . GLU B 1 140 ? 8.125 20.516 -8.812 1 84.38 140 GLU B CA 1
ATOM 2432 C C . GLU B 1 140 ? 8.875 19.281 -8.312 1 84.38 140 GLU B C 1
ATOM 2434 O O . GLU B 1 140 ? 8.32 18.172 -8.305 1 84.38 140 GLU B O 1
ATOM 2439 N N . ARG B 1 141 ? 10.07 19.594 -7.758 1 91.81 141 ARG B N 1
ATOM 2440 C CA . ARG B 1 141 ? 10.859 18.469 -7.262 1 91.81 141 ARG B CA 1
ATOM 2441 C C . ARG B 1 141 ? 10.227 17.859 -6.008 1 91.81 141 ARG B C 1
ATOM 2443 O O . ARG B 1 141 ? 9.734 18.594 -5.148 1 91.81 141 ARG B O 1
ATOM 2450 N N . PRO B 1 142 ? 10.273 16.578 -5.906 1 96 142 PRO B N 1
ATOM 2451 C CA . PRO B 1 142 ? 9.688 15.938 -4.73 1 96 142 PRO B CA 1
ATOM 2452 C C . PRO B 1 142 ? 10.312 16.406 -3.42 1 96 142 PRO B C 1
ATOM 2454 O O . PRO B 1 142 ? 11.531 16.594 -3.35 1 96 142 PRO B O 1
ATOM 2457 N N . SER B 1 143 ? 9.539 16.719 -2.455 1 97.38 143 SER B N 1
ATOM 2458 C CA . SER B 1 143 ? 10.008 16.969 -1.096 1 97.38 143 SER B CA 1
ATOM 2459 C C . SER B 1 143 ? 10.297 15.664 -0.365 1 97.38 143 SER B C 1
ATOM 2461 O O . SER B 1 143 ? 9.945 14.586 -0.852 1 97.38 143 SER B O 1
ATOM 2463 N N . LEU B 1 144 ? 10.945 15.742 0.78 1 98.38 144 LEU B N 1
ATOM 2464 C CA . LEU B 1 144 ? 11.117 14.555 1.608 1 98.38 144 LEU B CA 1
ATOM 2465 C C . LEU B 1 144 ? 9.766 13.953 1.985 1 98.38 144 LEU B C 1
ATOM 2467 O O . LEU B 1 144 ? 9.609 12.734 2.02 1 98.38 144 LEU B O 1
ATOM 2471 N N . ARG B 1 145 ? 8.75 14.812 2.312 1 98.56 145 ARG B N 1
ATOM 2472 C CA . ARG B 1 145 ? 7.387 14.359 2.584 1 98.56 145 ARG B CA 1
ATOM 2473 C C . ARG B 1 145 ? 6.867 13.477 1.454 1 98.56 145 ARG B C 1
ATOM 2475 O O . ARG B 1 145 ? 6.352 12.383 1.699 1 98.56 145 ARG B O 1
ATOM 2482 N N . TRP B 1 146 ? 7.066 13.922 0.282 1 98.19 146 TRP B N 1
ATOM 2483 C CA . TRP B 1 146 ? 6.633 13.203 -0.91 1 98.19 146 TRP B CA 1
ATOM 2484 C C . TRP B 1 146 ? 7.328 11.844 -1.015 1 98.19 146 TRP B C 1
ATOM 2486 O O . TRP B 1 146 ? 6.684 10.828 -1.264 1 98.19 146 TRP B O 1
ATOM 2496 N N . VAL B 1 147 ? 8.602 11.891 -0.814 1 98.56 147 VAL B N 1
ATOM 2497 C CA . VAL B 1 147 ? 9.391 10.672 -0.943 1 98.56 147 VAL B CA 1
ATOM 2498 C C . VAL B 1 147 ? 8.93 9.648 0.093 1 98.56 147 VAL B C 1
ATOM 2500 O O . VAL B 1 147 ? 8.758 8.469 -0.223 1 98.56 147 VAL B O 1
ATOM 2503 N N . ILE B 1 148 ? 8.766 10.078 1.347 1 98.88 148 ILE B N 1
ATOM 2504 C CA . ILE B 1 148 ? 8.359 9.156 2.396 1 98.88 148 ILE B CA 1
ATOM 2505 C C . ILE B 1 148 ? 6.977 8.586 2.078 1 98.88 148 ILE B C 1
ATOM 2507 O O . ILE B 1 148 ? 6.75 7.379 2.207 1 98.88 148 ILE B O 1
ATOM 2511 N N . LEU B 1 149 ? 6.051 9.398 1.637 1 98.81 149 LEU B N 1
ATOM 2512 C CA . LEU B 1 149 ? 4.715 8.938 1.278 1 98.81 149 LEU B CA 1
ATOM 2513 C C . LEU B 1 149 ? 4.773 7.945 0.119 1 98.81 149 LEU B C 1
ATOM 2515 O O . LEU B 1 149 ? 4.082 6.926 0.13 1 98.81 149 LEU B O 1
ATOM 2519 N N . HIS B 1 150 ? 5.602 8.242 -0.843 1 98.62 150 HIS B N 1
ATOM 2520 C CA . HIS B 1 150 ? 5.801 7.32 -1.959 1 98.62 150 HIS B CA 1
ATOM 2521 C C . HIS B 1 150 ? 6.305 5.965 -1.477 1 98.62 150 HIS B C 1
ATOM 2523 O O . HIS B 1 150 ? 5.805 4.926 -1.906 1 98.62 150 HIS B O 1
ATOM 2529 N N . MET B 1 151 ? 7.223 6.031 -0.571 1 98.88 151 MET B N 1
ATOM 2530 C CA . MET B 1 151 ? 7.797 4.789 -0.065 1 98.88 151 MET B CA 1
ATOM 2531 C C . MET B 1 151 ? 6.785 4.027 0.784 1 98.88 151 MET B C 1
ATOM 2533 O O . MET B 1 151 ? 6.777 2.797 0.793 1 98.88 151 MET B O 1
ATOM 2537 N N . ILE B 1 152 ? 5.918 4.746 1.528 1 98.88 152 ILE B N 1
ATOM 2538 C CA . ILE B 1 152 ? 4.863 4.098 2.299 1 98.88 152 ILE B CA 1
ATOM 2539 C C . ILE B 1 152 ? 3.932 3.336 1.358 1 98.88 152 ILE B C 1
ATOM 2541 O O . ILE B 1 152 ? 3.707 2.137 1.532 1 98.88 152 ILE B O 1
ATOM 2545 N N . GLU B 1 153 ? 3.393 4.023 0.326 1 98.69 153 GLU B N 1
ATOM 2546 C CA . GLU B 1 153 ? 2.438 3.357 -0.554 1 98.69 153 GLU B CA 1
ATOM 2547 C C . GLU B 1 153 ? 3.117 2.273 -1.385 1 98.69 153 GLU B C 1
ATOM 2549 O O . GLU B 1 153 ? 2.529 1.218 -1.637 1 98.69 153 GLU B O 1
ATOM 2554 N N . GLU B 1 154 ? 4.34 2.506 -1.87 1 98.56 154 GLU B N 1
ATOM 2555 C CA . GLU B 1 154 ? 5.074 1.5 -2.637 1 98.56 154 GLU B CA 1
ATOM 2556 C C . GLU B 1 154 ? 5.293 0.232 -1.815 1 98.56 154 GLU B C 1
ATOM 2558 O O . GLU B 1 154 ? 5.031 -0.874 -2.291 1 98.56 154 GLU B O 1
ATOM 2563 N N . THR B 1 155 ? 5.809 0.411 -0.602 1 98.81 155 THR B N 1
ATOM 2564 C CA . THR B 1 155 ? 6.086 -0.737 0.253 1 98.81 155 THR B CA 1
ATOM 2565 C C . THR B 1 155 ? 4.793 -1.452 0.635 1 98.81 155 THR B C 1
ATOM 2567 O O . THR B 1 155 ? 4.746 -2.684 0.667 1 98.81 155 THR B O 1
ATOM 2570 N N . ALA B 1 156 ? 3.729 -0.726 0.889 1 98.75 156 ALA B N 1
ATOM 2571 C CA . ALA B 1 156 ? 2.43 -1.325 1.186 1 98.75 156 ALA B CA 1
ATOM 2572 C C . ALA B 1 156 ? 1.923 -2.148 0.005 1 98.75 156 ALA B C 1
ATOM 2574 O O . ALA B 1 156 ? 1.391 -3.246 0.188 1 98.75 156 ALA B O 1
ATOM 2575 N N . ARG B 1 157 ? 2.051 -1.594 -1.189 1 98.75 157 ARG B N 1
ATOM 2576 C CA . ARG B 1 157 ? 1.631 -2.311 -2.391 1 98.75 157 ARG B CA 1
ATOM 2577 C C . ARG B 1 157 ? 2.373 -3.635 -2.525 1 98.75 157 ARG B C 1
ATOM 2579 O O . ARG B 1 157 ? 1.758 -4.676 -2.764 1 98.75 157 ARG B O 1
ATOM 2586 N N . HIS B 1 158 ? 3.631 -3.602 -2.344 1 98.75 158 HIS B N 1
ATOM 2587 C CA . HIS B 1 158 ? 4.434 -4.812 -2.455 1 98.75 158 HIS B CA 1
ATOM 2588 C C . HIS B 1 158 ? 4.164 -5.762 -1.291 1 98.75 158 HIS B C 1
ATOM 2590 O O . HIS B 1 158 ? 4.25 -6.984 -1.445 1 98.75 158 HIS B O 1
ATOM 2596 N N . ALA B 1 159 ? 3.797 -5.203 -0.117 1 98.69 159 ALA B N 1
ATOM 2597 C CA . ALA B 1 159 ? 3.326 -6.062 0.965 1 98.69 159 ALA B CA 1
ATOM 2598 C C . ALA B 1 159 ? 2.07 -6.824 0.554 1 98.69 159 ALA B C 1
ATOM 2600 O O . ALA B 1 159 ? 1.881 -7.98 0.943 1 98.69 159 ALA B O 1
ATOM 2601 N N . GLY B 1 160 ? 1.19 -6.191 -0.188 1 98.5 160 GLY B N 1
ATOM 2602 C CA . GLY B 1 160 ? 0.03 -6.875 -0.738 1 98.5 160 GLY B CA 1
ATOM 2603 C C . GLY B 1 160 ? 0.395 -8.039 -1.644 1 98.5 160 GLY B C 1
ATOM 2604 O O . GLY B 1 160 ? -0.207 -9.109 -1.56 1 98.5 160 GLY B O 1
ATOM 2605 N N . HIS B 1 161 ? 1.363 -7.828 -2.486 1 98.62 161 HIS B N 1
ATOM 2606 C CA . HIS B 1 161 ? 1.872 -8.93 -3.293 1 98.62 161 HIS B CA 1
ATOM 2607 C C . HIS B 1 161 ? 2.391 -10.062 -2.412 1 98.62 161 HIS B C 1
ATOM 2609 O O . HIS B 1 161 ? 2.07 -11.234 -2.645 1 98.62 161 HIS B O 1
ATOM 2615 N N . ALA B 1 162 ? 3.148 -9.641 -1.451 1 98.62 162 ALA B N 1
ATOM 2616 C CA . ALA B 1 162 ? 3.799 -10.609 -0.574 1 98.62 162 ALA B CA 1
ATOM 2617 C C . ALA B 1 162 ? 2.77 -11.453 0.17 1 98.62 162 ALA B C 1
ATOM 2619 O O . ALA B 1 162 ? 3.002 -12.641 0.436 1 98.62 162 ALA B O 1
ATOM 2620 N N . ASP B 1 163 ? 1.643 -10.867 0.492 1 98.31 163 ASP B N 1
ATOM 2621 C CA . ASP B 1 163 ? 0.572 -11.609 1.145 1 98.31 163 ASP B CA 1
ATOM 2622 C C . ASP B 1 163 ? 0.179 -12.836 0.324 1 98.31 163 ASP B C 1
ATOM 2624 O O . ASP B 1 163 ? 0.115 -13.945 0.853 1 98.31 163 ASP B O 1
ATOM 2628 N N . LEU B 1 164 ? -0.039 -12.625 -0.898 1 97.94 164 LEU B N 1
ATOM 2629 C CA . LEU B 1 164 ? -0.54 -13.703 -1.745 1 97.94 164 LEU B CA 1
ATOM 2630 C C . LEU B 1 164 ? 0.563 -14.711 -2.057 1 97.94 164 LEU B C 1
ATOM 2632 O O . LEU B 1 164 ? 0.31 -15.914 -2.127 1 97.94 164 LEU B O 1
ATOM 2636 N N . LEU B 1 165 ? 1.751 -14.234 -2.205 1 98.19 165 LEU B N 1
ATOM 2637 C CA . LEU B 1 165 ? 2.885 -15.117 -2.445 1 98.19 165 LEU B CA 1
ATOM 2638 C C . LEU B 1 165 ? 3.133 -16.031 -1.243 1 98.19 165 LEU B C 1
ATOM 2640 O O . LEU B 1 165 ? 3.307 -17.234 -1.396 1 98.19 165 LEU B O 1
ATOM 2644 N N . ARG B 1 166 ? 3.123 -15.414 -0.067 1 98 166 ARG B N 1
ATOM 2645 C CA . ARG B 1 166 ? 3.373 -16.172 1.153 1 98 166 ARG B CA 1
ATOM 2646 C C . ARG B 1 166 ? 2.287 -17.219 1.379 1 98 166 ARG B C 1
ATOM 2648 O O . ARG B 1 166 ? 2.58 -18.359 1.759 1 98 166 ARG B O 1
ATOM 2655 N N . GLU B 1 167 ? 1.062 -16.75 1.172 1 96.88 167 GLU B N 1
ATOM 2656 C CA . GLU B 1 167 ? -0.054 -17.688 1.305 1 96.88 167 GLU B CA 1
ATOM 2657 C C . GLU B 1 167 ? 0.109 -18.875 0.368 1 96.88 167 GLU B C 1
ATOM 2659 O O . GLU B 1 167 ? -0.212 -20.016 0.734 1 96.88 167 GLU B O 1
ATOM 2664 N N . ALA B 1 168 ? 0.601 -18.688 -0.786 1 94.38 168 ALA B N 1
ATOM 2665 C CA . ALA B 1 168 ? 0.815 -19.75 -1.76 1 94.38 168 ALA B CA 1
ATOM 2666 C C . ALA B 1 168 ? 1.908 -20.703 -1.292 1 94.38 168 ALA B C 1
ATOM 2668 O O . ALA B 1 168 ? 1.896 -21.891 -1.639 1 94.38 168 ALA B O 1
ATOM 2669 N N . VAL B 1 169 ? 2.822 -20.234 -0.568 1 94.44 169 VAL B N 1
ATOM 2670 C CA . VAL B 1 169 ? 3.967 -21.016 -0.117 1 94.44 169 VAL B CA 1
ATOM 2671 C C . VAL B 1 169 ? 3.545 -21.938 1.027 1 94.44 169 VAL B C 1
ATOM 2673 O O . VAL B 1 169 ? 3.893 -23.109 1.042 1 94.44 169 VAL B O 1
ATOM 2676 N N . ASP B 1 170 ? 2.746 -21.391 1.96 1 94.12 170 ASP B N 1
ATOM 2677 C CA . ASP B 1 170 ? 2.527 -22.234 3.135 1 94.12 170 ASP B CA 1
ATOM 2678 C C . ASP B 1 170 ? 1.145 -21.984 3.734 1 94.12 170 ASP B C 1
ATOM 2680 O O . ASP B 1 170 ? 0.823 -22.516 4.801 1 94.12 170 ASP B O 1
ATOM 2684 N N . GLY B 1 171 ? 0.386 -21.141 3.154 1 90.19 171 GLY B N 1
ATOM 2685 C CA . GLY B 1 171 ? -0.992 -20.953 3.578 1 90.19 171 GLY B CA 1
ATOM 2686 C C . GLY B 1 171 ? -1.164 -19.812 4.562 1 90.19 171 GLY B C 1
ATOM 2687 O O . GLY B 1 171 ? -2.287 -19.484 4.941 1 90.19 171 GLY B O 1
ATOM 2688 N N . ALA B 1 172 ? -0.044 -19.234 4.93 1 88.12 172 ALA B N 1
ATOM 2689 C CA . ALA B 1 172 ? -0.135 -18.156 5.906 1 88.12 172 ALA B CA 1
ATOM 2690 C C . ALA B 1 172 ? -0.846 -16.938 5.316 1 88.12 172 ALA B C 1
ATOM 2692 O O . ALA B 1 172 ? -0.377 -16.344 4.336 1 88.12 172 ALA B O 1
ATOM 2693 N N . VAL B 1 173 ? -1.944 -16.484 5.938 1 85 173 VAL B N 1
ATOM 2694 C CA . VAL B 1 173 ? -2.775 -15.406 5.418 1 85 173 VAL B CA 1
ATOM 2695 C C . VAL B 1 173 ? -2.23 -14.062 5.891 1 85 173 VAL B C 1
ATOM 2697 O O . VAL B 1 173 ? -1.525 -13.992 6.902 1 85 173 VAL B O 1
ATOM 2700 N N . GLY B 1 174 ? -2.602 -13.047 5.191 1 76.62 174 GLY B N 1
ATOM 2701 C CA . GLY B 1 174 ? -2.084 -11.719 5.48 1 76.62 174 GLY B CA 1
ATOM 2702 C C . GLY B 1 174 ? -2.609 -11.141 6.781 1 76.62 174 GLY B C 1
ATOM 2703 O O . GLY B 1 174 ? -3.721 -11.469 7.207 1 76.62 174 GLY B O 1
ATOM 2704 N N . GLU B 1 175 ? -1.811 -10.422 7.578 1 71.31 175 GLU B N 1
ATOM 2705 C CA . GLU B 1 175 ? -2.197 -9.664 8.758 1 71.31 175 GLU B CA 1
ATOM 2706 C C . GLU B 1 175 ? -2.434 -8.195 8.422 1 71.31 175 GLU B C 1
ATOM 2708 O O . GLU B 1 175 ? -1.883 -7.676 7.445 1 71.31 175 GLU B O 1
#

InterPro domains:
  IPR007061 Mycothiol-S-transferase [PF04978] (18-171)
  IPR034660 DinB/YfiT-like putative metalloenzymes [G3DSA:1.20.120.450] (4-172)
  IPR034660 DinB/YfiT-like putative metalloenzymes [SSF109854] (5-170)

pLDDT: mean 94.97, std 8.3, range [43.78, 98.94]